Protein AF-A0A5M6ZIY3-F1 (afdb_monomer_lite)

Foldseek 3Di:
DDDDDDDDDDDPPDDDPVPQKAKDKDKWKKKAFDQDPQWWKFKDAPNHTPDIGNHRMDTDPDPDDHPRIWIWTWHWPDDPPDPPIDIDIDTTDIDMDMAIWMKMDGN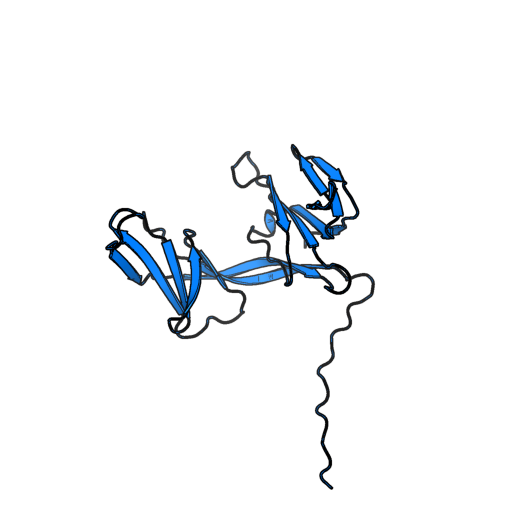CVAAQWKKKKWAFADPDPDPRGDIDMDTDGDDIDTDPDHLVRIQKMKMDHWDCPDVVDTDHQWDADPNDIHGNDDMDIHGRD

Secondary structure (DSSP, 8-state):
-----PPPPP------TT-SEEEEEEEEEEEE-PPPTT-EEEEEETTEEEEEESSSEEEE-SSSPPTTEEEEEEEEES-TT-TT-EEEEEEE--EEEEEEEEEEEE-TTT-SS-EEEEEE--SSS-TT-EEEEEE--SS-EEE-S-GGGEEEEEEE--EEEETTEEE-SEEEETTEEEESS--EEEPP-

Sequence (189 aa):
MALAIALPAAPAIAAQPEDDVSLTREAFLELSWDHTEGWRYEVSVDGLPVSRGTEPSYLHTSDTLPEGLVVEAVRFEGSISDPNRQEFREPVTFETGTTERLVIRWNPDVYERPYIGYRIAVEGQGPRSGWQTHLIQRRSFIIRADPDTVDRVLFGDAVLVSENRMGAPFDITMGRIERRGDYHELDVP

Structure (mmCIF, N/CA/C/O backbone):
data_AF-A0A5M6ZIY3-F1
#
_entry.id   AF-A0A5M6ZIY3-F1
#
loop_
_atom_site.group_PDB
_atom_site.id
_atom_site.type_symbol
_atom_site.label_atom_id
_atom_site.label_alt_id
_atom_site.label_comp_id
_atom_site.label_asym_id
_atom_site.label_entity_id
_atom_site.label_seq_id
_atom_site.pdbx_PDB_ins_code
_atom_site.Cartn_x
_atom_site.Cartn_y
_atom_site.Cartn_z
_atom_site.occupancy
_atom_site.B_iso_or_equiv
_atom_site.auth_seq_id
_atom_site.auth_comp_id
_atom_site.auth_asym_id
_atom_site.auth_atom_id
_atom_site.pdbx_PDB_model_num
ATOM 1 N N . MET A 1 1 ? 28.939 -42.611 15.555 1.00 42.44 1 MET A N 1
ATOM 2 C CA . MET A 1 1 ? 28.858 -41.920 14.250 1.00 42.44 1 MET A CA 1
ATOM 3 C C . MET A 1 1 ? 27.384 -41.681 13.972 1.00 42.44 1 MET A C 1
ATOM 5 O O . MET A 1 1 ? 26.682 -42.640 13.690 1.00 42.44 1 MET A O 1
ATOM 9 N N . ALA A 1 2 ? 26.889 -40.466 14.206 1.00 38.91 2 ALA A N 1
ATOM 10 C CA . ALA A 1 2 ? 25.479 -40.136 14.005 1.00 38.91 2 ALA A CA 1
ATOM 11 C C . ALA A 1 2 ? 25.266 -39.708 12.546 1.00 38.91 2 ALA A C 1
ATOM 13 O O . ALA A 1 2 ? 25.960 -38.819 12.058 1.00 38.91 2 ALA A O 1
ATOM 14 N N . LEU A 1 3 ? 24.351 -40.390 11.859 1.00 37.41 3 LEU A N 1
ATOM 15 C CA . LEU A 1 3 ? 23.936 -40.098 10.490 1.00 37.41 3 LEU A CA 1
ATOM 16 C C . LEU A 1 3 ? 22.985 -38.889 10.536 1.00 37.41 3 LEU A C 1
ATOM 18 O O . LEU A 1 3 ? 21.899 -38.989 11.105 1.00 37.41 3 LEU A O 1
ATOM 22 N N . ALA A 1 4 ? 23.394 -37.743 9.990 1.00 35.97 4 ALA A N 1
ATOM 23 C CA . ALA A 1 4 ? 22.514 -36.588 9.839 1.00 35.97 4 ALA A CA 1
ATOM 24 C C . ALA A 1 4 ? 21.574 -36.827 8.648 1.00 35.97 4 ALA A C 1
ATOM 26 O O . ALA A 1 4 ? 22.024 -36.970 7.513 1.00 35.97 4 ALA A O 1
ATOM 27 N N . ILE A 1 5 ? 20.271 -36.899 8.918 1.00 43.09 5 ILE A N 1
ATOM 28 C CA . ILE A 1 5 ? 19.225 -36.959 7.894 1.00 43.09 5 ILE A CA 1
ATOM 29 C C . ILE A 1 5 ? 18.965 -35.518 7.446 1.00 43.09 5 ILE A C 1
ATOM 31 O O . ILE A 1 5 ? 18.447 -34.712 8.216 1.00 43.09 5 ILE A O 1
ATOM 35 N N . ALA A 1 6 ? 19.360 -35.186 6.218 1.00 33.72 6 ALA A N 1
ATOM 36 C CA . ALA A 1 6 ? 18.999 -33.924 5.587 1.00 33.72 6 ALA A CA 1
ATOM 37 C C . ALA A 1 6 ? 17.512 -33.961 5.195 1.00 33.72 6 ALA A C 1
ATOM 39 O O . ALA A 1 6 ? 17.082 -34.850 4.460 1.00 33.72 6 ALA A O 1
ATOM 40 N N . LEU A 1 7 ? 16.730 -33.007 5.705 1.00 39.19 7 LEU A N 1
ATOM 41 C CA . LEU A 1 7 ? 15.375 -32.724 5.226 1.00 39.19 7 LEU A CA 1
ATOM 42 C C . LEU A 1 7 ? 15.435 -32.296 3.747 1.00 39.19 7 LEU A C 1
ATOM 44 O O . LEU A 1 7 ? 16.348 -31.547 3.386 1.00 39.19 7 LEU A O 1
ATOM 48 N N . PRO A 1 8 ? 14.491 -32.720 2.885 1.00 38.97 8 PRO A N 1
ATOM 49 C CA . PRO A 1 8 ? 14.424 -32.199 1.529 1.00 38.97 8 PRO A CA 1
ATOM 50 C C . PRO A 1 8 ? 14.037 -30.718 1.590 1.00 38.97 8 PRO A C 1
ATOM 52 O O . PRO A 1 8 ? 13.026 -30.352 2.191 1.00 38.97 8 PRO A O 1
ATOM 55 N N . ALA A 1 9 ? 14.864 -29.868 0.983 1.00 41.53 9 ALA A N 1
ATOM 56 C CA . ALA A 1 9 ? 14.512 -28.482 0.727 1.00 41.53 9 ALA A CA 1
ATOM 57 C C . ALA A 1 9 ? 13.202 -28.450 -0.076 1.00 41.53 9 ALA A C 1
ATOM 59 O O . ALA A 1 9 ? 13.066 -29.166 -1.071 1.00 41.53 9 ALA A O 1
ATOM 60 N N . ALA A 1 10 ? 12.238 -27.646 0.375 1.00 40.88 10 ALA A N 1
ATOM 61 C CA . ALA A 1 10 ? 11.054 -27.330 -0.414 1.00 40.88 10 ALA A CA 1
ATOM 62 C C . ALA A 1 10 ? 11.497 -26.830 -1.803 1.00 40.88 10 ALA A C 1
ATOM 64 O O . ALA A 1 10 ? 12.527 -26.151 -1.887 1.00 40.88 10 ALA A O 1
ATOM 65 N N . PRO A 1 11 ? 10.779 -27.162 -2.889 1.00 37.22 11 PRO A N 1
ATOM 66 C CA . PRO A 1 11 ? 11.158 -26.693 -4.210 1.00 37.22 11 PRO A CA 1
ATOM 67 C C . PRO A 1 11 ? 11.122 -25.165 -4.209 1.00 37.22 11 PRO A C 1
ATOM 69 O O . PRO A 1 11 ? 10.065 -24.554 -4.064 1.00 37.22 11 PRO A O 1
ATOM 72 N N . ALA A 1 12 ? 12.296 -24.553 -4.355 1.00 40.88 12 ALA A N 1
ATOM 73 C CA . ALA A 1 12 ? 12.385 -23.184 -4.818 1.00 40.88 12 ALA A CA 1
ATOM 74 C C . ALA A 1 12 ? 11.705 -23.164 -6.190 1.00 40.88 12 ALA A C 1
ATOM 76 O O . ALA A 1 12 ? 12.142 -23.857 -7.110 1.00 40.88 12 ALA A O 1
ATOM 77 N N . ILE A 1 13 ? 10.589 -22.446 -6.297 1.00 40.62 13 ILE A N 1
ATOM 78 C CA . ILE A 1 13 ? 9.950 -22.171 -7.580 1.00 40.62 13 ILE A CA 1
ATOM 79 C C . ILE A 1 13 ? 10.984 -21.376 -8.380 1.00 40.62 13 ILE A C 1
ATOM 81 O O . ILE A 1 13 ? 11.259 -20.219 -8.074 1.00 40.62 13 ILE A O 1
ATOM 85 N N . ALA A 1 14 ? 11.639 -22.043 -9.327 1.00 36.62 14 ALA A N 1
ATOM 86 C CA . ALA A 1 14 ? 12.588 -21.418 -10.230 1.00 36.62 14 ALA A CA 1
ATOM 87 C C . ALA A 1 14 ? 11.795 -20.534 -11.198 1.00 36.62 14 ALA A C 1
ATOM 89 O O . ALA A 1 14 ? 11.030 -21.049 -12.014 1.00 36.62 14 ALA A O 1
ATOM 90 N N . ALA A 1 15 ? 11.946 -19.217 -11.061 1.00 38.53 15 ALA A N 1
ATOM 91 C CA . ALA A 1 15 ? 11.432 -18.245 -12.015 1.00 38.53 15 ALA A CA 1
ATOM 92 C C . ALA A 1 15 ? 12.015 -18.534 -13.411 1.00 38.53 15 ALA A C 1
ATOM 94 O O . ALA A 1 15 ? 13.204 -18.837 -13.547 1.00 38.53 15 ALA A O 1
ATOM 95 N N . GLN A 1 16 ? 11.167 -18.494 -14.439 1.00 34.81 16 GLN A N 1
ATOM 96 C CA . GLN A 1 16 ? 11.602 -18.563 -15.832 1.00 34.81 16 GLN A CA 1
ATOM 97 C C . GLN A 1 16 ? 12.326 -17.258 -16.220 1.00 34.81 16 GLN A C 1
ATOM 99 O O . GLN A 1 16 ? 12.005 -16.206 -15.674 1.00 34.81 16 GLN A O 1
ATOM 104 N N . PRO A 1 17 ? 13.280 -17.296 -17.169 1.00 41.75 17 PRO A N 1
ATOM 105 C CA . PRO A 1 17 ? 14.166 -16.169 -17.507 1.00 41.75 17 PRO A CA 1
ATOM 106 C C . PRO A 1 17 ? 13.478 -14.950 -18.159 1.00 41.75 17 PRO A C 1
ATOM 108 O O . PRO A 1 17 ? 14.154 -13.990 -18.511 1.00 41.75 17 PRO A O 1
ATOM 111 N N . GLU A 1 18 ? 12.158 -14.986 -18.336 1.00 47.28 18 GLU A N 1
ATOM 112 C CA . GLU A 1 18 ? 11.320 -13.886 -18.830 1.00 47.28 18 GLU A CA 1
ATOM 113 C C . GLU A 1 18 ? 10.366 -13.308 -17.760 1.00 47.28 18 GLU A C 1
ATOM 115 O O . GLU A 1 18 ? 9.720 -12.296 -18.011 1.00 47.28 18 GLU A O 1
ATOM 120 N N . ASP A 1 19 ? 10.385 -13.851 -16.534 1.00 63.75 19 ASP A N 1
ATOM 121 C CA . ASP A 1 19 ? 9.567 -13.409 -15.392 1.00 63.75 19 ASP A CA 1
ATOM 122 C C . ASP A 1 19 ? 10.428 -12.835 -14.244 1.00 63.75 19 ASP A C 1
ATOM 124 O O . ASP A 1 19 ? 10.187 -13.098 -13.063 1.00 63.75 19 ASP A O 1
ATOM 128 N N . ASP A 1 20 ? 11.456 -12.034 -14.552 1.00 85.75 20 ASP A N 1
ATOM 129 C CA . ASP A 1 20 ? 12.213 -11.314 -13.509 1.00 85.75 20 ASP A CA 1
ATOM 130 C C . ASP A 1 20 ? 11.365 -10.234 -12.815 1.00 85.75 20 ASP A C 1
ATOM 132 O O . ASP A 1 20 ? 11.752 -9.718 -11.766 1.00 85.75 20 ASP A O 1
ATOM 136 N N . VAL A 1 21 ? 10.196 -9.904 -13.370 1.00 89.19 21 VAL A N 1
ATOM 137 C CA . VAL A 1 21 ? 9.156 -9.077 -12.760 1.00 89.19 21 VAL A CA 1
ATOM 138 C C . VAL A 1 21 ? 7.776 -9.633 -13.121 1.00 89.19 21 VAL A C 1
ATOM 140 O O . VAL A 1 21 ? 7.548 -10.066 -14.243 1.00 89.19 21 VAL A O 1
ATOM 143 N N . SER A 1 22 ? 6.842 -9.615 -12.173 1.00 91.12 22 SER A N 1
ATOM 144 C CA . SER A 1 22 ? 5.451 -10.034 -12.371 1.00 91.12 22 SER A CA 1
ATOM 145 C C . SER A 1 22 ? 4.485 -9.063 -11.699 1.00 91.12 22 SER A C 1
ATOM 147 O O . SER A 1 22 ? 4.804 -8.466 -10.667 1.00 91.12 22 SER A O 1
ATOM 149 N N . LEU A 1 23 ? 3.301 -8.922 -12.295 1.00 93.12 23 LEU A N 1
ATOM 150 C CA . LEU A 1 23 ? 2.173 -8.153 -11.780 1.00 93.12 23 LEU A CA 1
ATOM 151 C C . LEU A 1 23 ? 0.966 -9.082 -11.648 1.00 93.12 23 LEU A C 1
ATOM 153 O O . LEU A 1 23 ? 0.496 -9.633 -12.638 1.00 93.12 23 LEU A O 1
ATOM 157 N N . THR A 1 24 ? 0.472 -9.267 -10.428 1.00 94.38 24 THR A N 1
ATOM 158 C CA . THR A 1 24 ? -0.661 -10.155 -10.137 1.00 94.38 24 THR A CA 1
ATOM 159 C C . THR A 1 24 ? -1.759 -9.415 -9.390 1.00 94.38 24 THR A C 1
ATOM 161 O O . THR A 1 24 ? -1.494 -8.468 -8.649 1.00 94.38 24 THR A O 1
ATOM 164 N N . ARG A 1 25 ? -3.008 -9.852 -9.568 1.00 94.50 25 ARG A N 1
ATOM 165 C CA . ARG A 1 25 ? -4.144 -9.421 -8.748 1.00 94.50 25 ARG A CA 1
ATOM 166 C C . ARG A 1 25 ? -4.323 -10.412 -7.602 1.00 94.50 25 ARG A C 1
ATOM 168 O O . ARG A 1 25 ? -4.416 -11.615 -7.837 1.00 94.50 25 ARG A O 1
ATOM 175 N N . GLU A 1 26 ? -4.329 -9.915 -6.371 1.00 92.94 26 GLU A N 1
ATOM 176 C CA . GLU A 1 26 ? -4.416 -10.745 -5.167 1.00 92.94 26 GLU A CA 1
ATOM 177 C C . GLU A 1 26 ? -5.430 -10.200 -4.176 1.00 92.94 26 GLU A C 1
ATOM 179 O O . GLU A 1 26 ? -5.586 -8.988 -4.027 1.00 92.94 26 GLU A O 1
ATOM 184 N N . ALA A 1 27 ? -6.093 -11.121 -3.479 1.00 92.00 27 ALA A N 1
ATOM 185 C CA . ALA A 1 27 ? -7.027 -10.808 -2.415 1.00 92.00 27 ALA A CA 1
ATOM 186 C C . ALA A 1 27 ? -6.288 -10.555 -1.095 1.00 92.00 27 ALA A C 1
ATOM 188 O O . ALA A 1 27 ? -5.399 -11.306 -0.698 1.00 92.00 27 ALA A O 1
ATOM 189 N N . PHE A 1 28 ? -6.716 -9.515 -0.395 1.00 91.94 28 PHE A N 1
ATOM 190 C CA . PHE A 1 28 ? -6.225 -9.092 0.906 1.00 91.94 28 PHE A CA 1
ATOM 191 C C . PHE A 1 28 ? -7.392 -8.868 1.856 1.00 91.94 28 PHE A C 1
ATOM 193 O O . PHE A 1 28 ? -8.527 -8.634 1.431 1.00 91.94 28 PHE A O 1
ATOM 200 N N . LEU A 1 29 ? -7.096 -8.891 3.151 1.00 93.12 29 LEU A N 1
ATOM 201 C CA . LEU A 1 29 ? -8.037 -8.446 4.165 1.00 93.12 29 LEU A CA 1
ATOM 202 C C . LEU A 1 29 ? -7.883 -6.942 4.370 1.00 93.12 29 LEU A C 1
ATOM 204 O O . LEU A 1 29 ? -6.780 -6.435 4.568 1.00 93.12 29 LEU A O 1
ATOM 208 N N . GLU A 1 30 ? -8.996 -6.226 4.337 1.00 93.88 30 GLU A N 1
ATOM 209 C CA . GLU A 1 30 ? -9.047 -4.801 4.630 1.00 93.88 30 GLU A CA 1
ATOM 210 C C . GLU A 1 30 ? -9.928 -4.577 5.846 1.00 93.88 30 GLU A C 1
ATOM 212 O O . GLU A 1 30 ? -11.074 -5.023 5.903 1.00 93.88 30 GLU A O 1
ATOM 217 N N . LEU A 1 31 ? -9.354 -3.909 6.839 1.00 94.94 31 LEU A N 1
ATOM 218 C CA . LEU A 1 31 ? -10.077 -3.441 8.003 1.00 94.94 31 LEU A CA 1
ATOM 219 C C . LEU A 1 31 ? -10.519 -2.016 7.712 1.00 94.94 31 LEU A C 1
ATOM 221 O O . LEU A 1 31 ? -9.697 -1.206 7.282 1.00 94.94 31 LEU A O 1
ATOM 225 N N . SER A 1 32 ? -11.778 -1.705 7.980 1.00 95.19 32 SER A N 1
ATOM 226 C CA . SER A 1 32 ? -12.336 -0.362 7.819 1.00 95.19 32 SER A CA 1
ATOM 227 C C . SER A 1 32 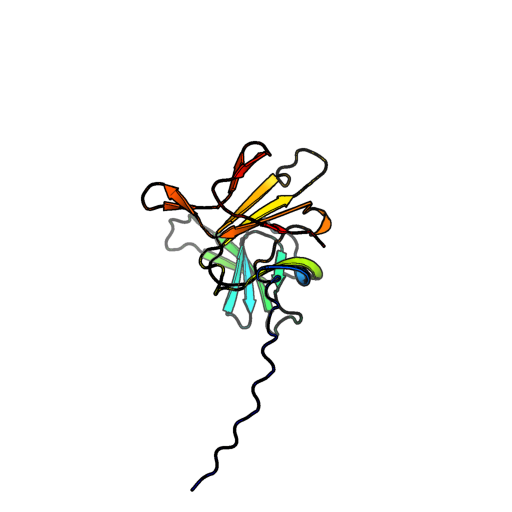? -13.144 0.031 9.041 1.00 95.19 32 SER A C 1
ATOM 229 O O . SER A 1 32 ? -13.771 -0.810 9.682 1.00 95.19 32 SER A O 1
ATOM 231 N N . TRP A 1 33 ? -13.132 1.313 9.369 1.00 95.56 33 TRP A N 1
ATOM 232 C CA . TRP A 1 33 ? -13.886 1.857 10.491 1.00 95.56 33 TRP A CA 1
ATOM 233 C C . TRP A 1 33 ? -14.366 3.270 10.178 1.00 95.56 33 TRP A C 1
ATOM 235 O O . TRP A 1 33 ? -13.936 3.891 9.205 1.00 95.56 33 TRP A O 1
ATOM 245 N N . ASP A 1 34 ? -15.270 3.785 11.003 1.00 94.19 34 ASP A N 1
ATOM 246 C CA . ASP A 1 34 ? -15.782 5.137 10.827 1.00 94.19 34 ASP A CA 1
ATOM 247 C C . ASP A 1 34 ? -14.721 6.187 11.159 1.00 94.19 34 ASP A C 1
ATOM 249 O O . ASP A 1 34 ? -13.922 6.049 12.089 1.00 94.19 34 ASP A O 1
ATOM 253 N N . HIS A 1 35 ? -14.722 7.274 10.389 1.00 89.56 35 HIS A N 1
ATOM 254 C CA . HIS A 1 35 ? -13.800 8.373 10.621 1.00 89.56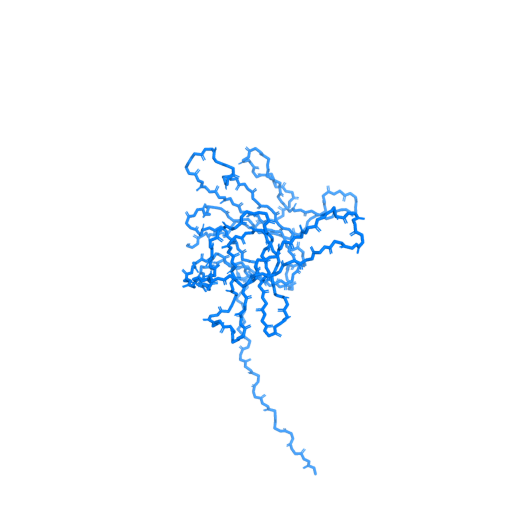 35 HIS A CA 1
ATOM 255 C C . HIS A 1 35 ? -14.223 9.198 11.845 1.00 89.56 35 HIS A C 1
ATOM 257 O O . HIS A 1 35 ? -15.249 9.877 11.831 1.00 89.56 35 HIS A O 1
ATOM 263 N N . THR A 1 36 ? -13.363 9.249 12.855 1.00 84.94 36 THR A N 1
ATOM 264 C CA . THR A 1 36 ? -13.481 10.122 14.024 1.00 84.94 36 THR A CA 1
ATOM 265 C C . THR A 1 36 ? -12.588 11.359 13.853 1.00 84.94 36 THR A C 1
ATOM 267 O O . THR A 1 36 ? -11.388 11.257 13.591 1.00 84.94 36 THR A O 1
ATOM 270 N N . GLU A 1 37 ? -13.149 12.564 13.985 1.00 77.00 37 GLU A N 1
ATOM 271 C CA . GLU A 1 37 ? -12.416 13.822 13.762 1.00 77.00 37 GLU A CA 1
ATOM 272 C C . GLU A 1 37 ? -11.285 14.070 14.770 1.00 77.00 37 GLU A C 1
ATOM 274 O O . GLU A 1 37 ? -11.500 14.062 15.980 1.00 77.00 37 GLU A O 1
ATOM 279 N N . GLY A 1 38 ? -10.086 14.380 14.268 1.00 68.00 38 GLY A N 1
ATOM 280 C CA . GLY A 1 38 ? -8.948 14.788 15.102 1.00 68.00 38 GLY A CA 1
ATOM 281 C C . GLY A 1 38 ? -8.122 13.638 15.686 1.00 68.00 38 GLY A C 1
ATOM 282 O O . GLY A 1 38 ? -7.266 13.887 16.538 1.00 68.00 38 GLY A O 1
ATOM 283 N N . TRP A 1 39 ? -8.343 12.406 15.217 1.00 82.50 39 TRP A N 1
ATOM 284 C CA . TRP A 1 39 ? -7.649 11.208 15.686 1.00 82.50 39 TRP A CA 1
ATOM 285 C C . TRP A 1 39 ? -6.674 10.675 14.630 1.00 82.50 39 TRP A C 1
ATOM 287 O O . TRP A 1 39 ? -6.921 10.735 13.425 1.00 82.50 39 TRP A O 1
ATOM 297 N N . ARG A 1 40 ? -5.546 10.135 15.094 1.00 92.38 40 ARG A N 1
ATOM 298 C CA . ARG A 1 40 ? -4.733 9.173 14.340 1.00 92.38 40 ARG A CA 1
ATOM 299 C C . ARG A 1 40 ? -5.197 7.784 14.748 1.00 92.38 40 ARG A C 1
ATOM 301 O O . ARG A 1 40 ? -5.440 7.569 15.922 1.00 92.38 40 ARG A O 1
ATOM 308 N N . TYR A 1 41 ? -5.222 6.824 13.846 1.00 95.06 41 TYR A N 1
ATOM 309 C CA . TYR A 1 41 ? -5.472 5.430 14.180 1.00 95.06 41 TYR A CA 1
ATOM 310 C C . TYR A 1 41 ? -4.170 4.666 14.398 1.00 95.06 41 TYR A C 1
ATOM 312 O O . TYR A 1 41 ? -3.154 4.910 13.734 1.00 95.06 41 TYR A O 1
ATOM 320 N N . GLU A 1 42 ? -4.205 3.736 15.339 1.00 95.62 42 GLU A N 1
ATOM 321 C CA . GLU A 1 42 ? -3.146 2.777 15.607 1.00 95.62 42 GLU A CA 1
ATOM 322 C C . GLU A 1 42 ? -3.736 1.371 15.539 1.00 95.62 42 GLU A C 1
ATOM 324 O O . GLU A 1 42 ? -4.690 1.058 16.245 1.00 95.62 42 GLU A O 1
ATOM 329 N N . VAL A 1 43 ? -3.181 0.537 14.660 1.00 95.50 43 VAL A N 1
ATOM 330 C CA . VAL A 1 43 ? -3.512 -0.889 14.608 1.00 95.50 43 VAL A CA 1
ATOM 331 C C . VAL A 1 43 ? -2.403 -1.630 15.328 1.00 95.50 43 VAL A C 1
ATOM 333 O O . VAL A 1 43 ? -1.228 -1.447 14.992 1.00 95.50 43 VAL A O 1
ATOM 336 N N . SER A 1 44 ? -2.777 -2.465 16.289 1.00 95.56 44 SER A N 1
ATOM 337 C CA . SER A 1 44 ? -1.855 -3.230 17.122 1.00 95.56 44 SER A CA 1
ATOM 338 C C . SER A 1 44 ? -2.246 -4.700 17.159 1.00 95.56 44 SER A C 1
ATOM 340 O O . SER A 1 44 ? -3.424 -5.034 17.085 1.00 95.56 44 SER A O 1
ATOM 342 N N . VAL A 1 45 ? -1.251 -5.571 17.298 1.00 94.75 45 VAL A N 1
ATOM 343 C CA . VAL A 1 45 ? -1.416 -7.015 17.498 1.00 94.75 45 VAL A CA 1
ATOM 344 C C . VAL A 1 45 ? -0.682 -7.373 18.778 1.00 94.75 45 VAL A C 1
ATOM 346 O O . VAL A 1 45 ? 0.498 -7.049 18.907 1.00 94.75 45 VAL A O 1
ATOM 349 N N . ASP A 1 46 ? -1.382 -7.958 19.749 1.00 92.75 46 ASP A N 1
ATOM 350 C CA . ASP A 1 46 ? -0.824 -8.290 21.070 1.00 92.75 46 ASP A CA 1
ATOM 351 C C . ASP A 1 46 ? -0.141 -7.090 21.761 1.00 92.75 46 ASP A C 1
ATOM 353 O O . ASP A 1 46 ? 0.906 -7.201 22.401 1.00 92.75 46 ASP A O 1
ATOM 357 N N . GLY A 1 47 ? -0.722 -5.898 21.588 1.00 89.81 47 GLY A N 1
ATOM 358 C CA . GLY A 1 47 ? -0.188 -4.638 22.116 1.00 89.81 47 GLY A CA 1
ATOM 359 C C . GLY A 1 47 ? 1.011 -4.068 21.347 1.00 89.81 47 GLY A C 1
ATOM 360 O O . GLY A 1 47 ? 1.519 -3.008 21.716 1.00 89.81 47 GLY A O 1
ATOM 361 N N . LEU A 1 48 ? 1.463 -4.723 20.272 1.00 93.44 48 LEU A N 1
ATOM 362 C CA . LEU A 1 48 ? 2.530 -4.227 19.408 1.00 93.44 48 LEU A CA 1
ATOM 363 C C . LEU A 1 48 ? 1.952 -3.490 18.189 1.00 93.44 48 LEU A C 1
ATOM 365 O O . LEU A 1 48 ? 1.199 -4.081 17.415 1.00 93.44 48 LEU A O 1
ATOM 369 N N . PRO A 1 49 ? 2.327 -2.222 17.964 1.00 92.94 49 PRO A N 1
ATOM 370 C CA . PRO A 1 49 ? 1.807 -1.414 16.866 1.00 92.94 49 PRO A CA 1
ATOM 371 C C . PRO A 1 49 ? 2.333 -1.902 15.511 1.00 92.94 49 PRO A C 1
ATOM 373 O O . PRO A 1 49 ? 3.543 -1.912 15.271 1.00 92.94 49 PRO A O 1
ATOM 376 N N . VAL A 1 50 ? 1.424 -2.231 14.594 1.00 93.19 50 VAL A N 1
ATOM 377 C CA . VAL A 1 50 ? 1.731 -2.655 13.215 1.00 93.19 50 VAL A CA 1
ATOM 378 C C . VAL A 1 50 ? 1.404 -1.582 12.174 1.00 93.19 50 VAL A C 1
ATOM 380 O O . VAL A 1 50 ? 1.956 -1.605 11.075 1.00 93.19 50 VAL A O 1
ATOM 383 N N . SER A 1 51 ? 0.545 -0.615 12.511 1.00 93.38 51 SER A N 1
ATOM 384 C CA . SER A 1 51 ? 0.220 0.525 11.649 1.00 93.38 51 SER A CA 1
ATOM 385 C C . SER A 1 51 ? -0.113 1.773 12.458 1.00 93.38 51 SER A C 1
ATOM 387 O O . SER A 1 51 ? -0.704 1.687 13.531 1.00 93.38 51 SER A O 1
ATOM 389 N N . ARG A 1 52 ? 0.251 2.942 11.922 1.00 94.25 52 ARG A N 1
ATOM 390 C CA . ARG A 1 52 ? -0.102 4.264 12.453 1.00 94.25 52 ARG A CA 1
ATOM 391 C C . ARG A 1 52 ? -0.414 5.198 11.297 1.00 94.25 52 ARG A C 1
ATOM 393 O O . ARG A 1 52 ? 0.458 5.437 10.465 1.00 94.25 52 ARG A O 1
ATOM 400 N N . GLY A 1 53 ? -1.615 5.755 11.261 1.00 91.50 53 GLY A N 1
ATOM 401 C CA . GLY A 1 53 ? -2.034 6.603 10.147 1.00 91.50 53 GLY A CA 1
ATOM 402 C C . GLY A 1 53 ? -3.319 7.357 10.432 1.00 91.50 53 GLY A C 1
ATOM 403 O O . GLY A 1 53 ? -3.936 7.178 11.471 1.00 91.50 53 GLY A O 1
ATOM 404 N N . THR A 1 54 ? -3.709 8.237 9.523 1.00 91.81 54 THR A N 1
ATOM 405 C CA . THR A 1 54 ? -4.981 8.975 9.602 1.00 91.81 54 THR A CA 1
ATOM 406 C C . THR A 1 54 ? -6.057 8.368 8.707 1.00 91.81 54 THR A C 1
ATOM 408 O O . THR A 1 54 ? -7.197 8.815 8.730 1.00 91.81 54 THR A O 1
ATOM 411 N N . GLU A 1 55 ? -5.701 7.372 7.896 1.00 91.19 55 GLU A N 1
ATOM 412 C CA . GLU A 1 55 ? -6.652 6.655 7.053 1.00 91.19 55 GLU A CA 1
ATOM 413 C C . GLU A 1 55 ? -7.555 5.776 7.930 1.00 91.19 55 GLU A C 1
ATOM 415 O O . GLU A 1 55 ? -7.033 5.053 8.785 1.00 91.19 55 GLU A O 1
ATOM 420 N N . PRO A 1 56 ? -8.884 5.802 7.726 1.00 93.50 56 PRO A N 1
ATOM 421 C CA . PRO A 1 56 ? -9.832 4.981 8.475 1.00 93.50 56 PRO A CA 1
ATOM 422 C C . PRO A 1 56 ? -9.890 3.532 7.947 1.00 93.50 56 PRO A C 1
ATOM 424 O O . PRO A 1 56 ? -10.944 2.901 7.886 1.00 93.50 56 PRO A O 1
ATOM 427 N N . SER A 1 57 ? -8.746 3.029 7.488 1.00 93.06 57 SER A N 1
ATOM 428 C CA . SER A 1 57 ? -8.608 1.711 6.889 1.00 93.06 57 SER A CA 1
ATOM 429 C C . SER A 1 57 ? -7.194 1.171 7.059 1.00 93.06 57 SER A C 1
ATOM 431 O O . SER A 1 57 ? -6.212 1.920 7.037 1.00 93.06 57 SER A O 1
ATOM 433 N N . TYR A 1 58 ? -7.070 -0.147 7.152 1.00 93.31 58 TYR A N 1
ATOM 434 C CA . TYR A 1 58 ? -5.793 -0.843 7.196 1.00 93.31 58 TYR A CA 1
ATOM 435 C C . TYR A 1 58 ? -5.829 -2.100 6.329 1.00 93.31 58 TYR A C 1
ATOM 437 O O . TYR A 1 58 ? -6.616 -3.013 6.563 1.00 93.31 58 TYR A O 1
ATOM 445 N N . LEU A 1 59 ? -4.926 -2.149 5.349 1.00 92.06 59 LEU A N 1
ATOM 446 C CA . LEU A 1 59 ? -4.706 -3.328 4.523 1.00 92.06 59 LEU A CA 1
ATOM 447 C C . LEU A 1 59 ? -3.816 -4.324 5.273 1.00 92.06 59 LEU A C 1
ATOM 449 O O . LEU A 1 59 ? -2.631 -4.056 5.503 1.00 92.06 59 LEU A O 1
ATOM 453 N N . HIS A 1 60 ? -4.381 -5.473 5.622 1.00 91.00 60 HIS A N 1
ATOM 454 C CA . HIS A 1 60 ? -3.662 -6.585 6.216 1.00 91.00 60 HIS A CA 1
ATOM 455 C C . HIS A 1 60 ? -3.138 -7.525 5.123 1.00 91.00 60 HIS A C 1
ATOM 457 O O . HIS A 1 60 ? -3.871 -7.957 4.236 1.00 91.00 60 HIS A O 1
ATOM 463 N N . THR A 1 61 ? -1.841 -7.832 5.174 1.00 85.00 61 THR A N 1
ATOM 464 C CA . THR A 1 61 ? -1.147 -8.572 4.107 1.00 85.00 61 THR A CA 1
ATOM 465 C C . THR A 1 61 ? -1.195 -10.094 4.262 1.00 85.00 61 THR A C 1
ATOM 467 O O . THR A 1 61 ? -0.576 -10.784 3.459 1.00 85.00 61 THR A O 1
ATOM 470 N N . SER A 1 62 ? -1.868 -10.614 5.294 1.00 82.25 62 SER A N 1
ATOM 471 C CA . SER A 1 62 ? -2.146 -12.047 5.454 1.00 82.25 62 SER A CA 1
ATOM 472 C C . SER A 1 62 ? -3.603 -12.351 5.114 1.00 82.25 62 SER A C 1
ATOM 474 O O . SER A 1 62 ? -4.476 -11.489 5.203 1.00 82.25 62 SER A O 1
ATOM 476 N N . ASP A 1 63 ? -3.855 -13.607 4.776 1.00 77.50 63 ASP A N 1
ATOM 477 C CA . ASP A 1 63 ? -5.169 -14.214 4.548 1.00 77.50 63 ASP A CA 1
ATOM 478 C C . ASP A 1 63 ? -5.973 -14.473 5.836 1.00 77.50 63 ASP A C 1
ATOM 480 O O . ASP A 1 63 ? -7.175 -14.730 5.776 1.00 77.50 63 ASP A O 1
ATOM 484 N N . THR A 1 64 ? -5.338 -14.375 7.004 1.00 86.12 64 THR A N 1
ATOM 485 C CA . THR A 1 64 ? -5.975 -14.544 8.315 1.00 86.12 64 THR A CA 1
ATOM 486 C C . THR A 1 64 ? -5.698 -13.351 9.214 1.00 86.12 64 THR A C 1
ATOM 488 O O . THR A 1 64 ? -4.544 -12.949 9.358 1.00 86.12 64 THR A O 1
ATOM 491 N N . LEU A 1 65 ? -6.730 -12.830 9.881 1.00 87.94 65 LEU A N 1
ATOM 492 C CA . LEU A 1 65 ? -6.527 -11.833 10.930 1.00 87.94 65 LEU A CA 1
ATOM 493 C C . LEU A 1 65 ? -5.808 -12.462 12.130 1.00 87.94 65 LEU A C 1
ATOM 495 O O . LEU A 1 65 ? -6.192 -13.554 12.557 1.00 87.94 65 LEU A O 1
ATOM 499 N N . PRO A 1 66 ? -4.806 -11.782 12.704 1.00 89.44 66 PRO A N 1
ATOM 500 C CA . PRO A 1 66 ? -4.186 -12.246 13.929 1.00 89.44 66 PRO A CA 1
ATOM 501 C C . PRO A 1 66 ? -5.159 -12.113 15.106 1.00 89.44 66 PRO A C 1
ATOM 503 O O . PRO A 1 66 ? -5.951 -11.168 15.183 1.00 89.44 66 PRO A O 1
ATOM 506 N N . GLU A 1 67 ? -5.074 -13.052 16.048 1.00 90.44 67 GLU A N 1
ATOM 507 C CA . GLU A 1 67 ? -5.717 -12.894 17.352 1.00 90.44 67 GLU A CA 1
ATOM 508 C C . GLU A 1 67 ? -5.149 -11.658 18.070 1.00 90.44 67 GLU A C 1
ATOM 510 O O . GLU A 1 67 ? -4.032 -11.218 17.798 1.00 90.44 67 GLU A O 1
ATOM 515 N N . GLY A 1 68 ? -5.939 -11.046 18.955 1.00 90.31 68 GLY A N 1
ATOM 516 C CA . GLY A 1 68 ? -5.488 -9.867 19.703 1.00 90.31 68 GLY A CA 1
ATOM 517 C C . GLY A 1 68 ? -5.300 -8.601 18.856 1.00 90.31 68 GLY A C 1
ATOM 518 O O . GLY A 1 68 ? -4.690 -7.644 19.337 1.00 90.31 68 GLY A O 1
ATOM 519 N N . LEU A 1 69 ? -5.810 -8.571 17.616 1.00 94.56 69 LEU A N 1
ATOM 520 C CA . LEU A 1 69 ? -5.836 -7.356 16.807 1.00 94.56 69 LEU A CA 1
ATOM 521 C C . LEU A 1 69 ? -6.781 -6.320 17.423 1.00 94.56 69 LEU A C 1
ATOM 523 O O . LEU A 1 69 ? -7.952 -6.597 17.684 1.00 94.56 69 LEU A O 1
ATOM 527 N N . VAL A 1 70 ? -6.272 -5.104 17.603 1.00 95.25 70 VAL A N 1
ATOM 528 C CA . VAL A 1 70 ? -7.024 -3.956 18.113 1.00 95.25 70 VAL A CA 1
ATOM 529 C C . VAL A 1 70 ? -6.768 -2.750 17.219 1.00 95.25 70 VAL A C 1
ATOM 531 O O . VAL A 1 70 ? -5.633 -2.497 16.810 1.00 95.25 70 VAL A O 1
ATOM 534 N N . VAL A 1 71 ? -7.828 -1.994 16.941 1.00 95.56 71 VAL A N 1
ATOM 535 C CA . VAL A 1 71 ? -7.744 -0.663 16.339 1.00 95.56 71 VAL A CA 1
ATOM 536 C C . VAL A 1 71 ? -8.068 0.356 17.421 1.00 95.56 71 VAL A C 1
ATOM 538 O O . VAL A 1 71 ? -9.105 0.263 18.074 1.00 95.56 71 VAL A O 1
ATOM 541 N N . GLU A 1 72 ? -7.181 1.323 17.621 1.00 95.00 72 GLU A N 1
ATOM 542 C CA . GLU A 1 72 ? -7.376 2.420 18.563 1.00 95.00 72 GLU A CA 1
ATOM 543 C C . GLU A 1 72 ? -7.378 3.752 17.818 1.00 95.00 72 GLU A C 1
ATOM 545 O O . GLU A 1 72 ? -6.502 4.024 16.993 1.00 95.00 72 GLU A O 1
ATOM 550 N N . ALA A 1 73 ? -8.331 4.616 18.145 1.00 94.56 73 ALA A N 1
ATOM 551 C CA . ALA A 1 73 ? -8.238 6.029 17.846 1.00 94.56 73 ALA A CA 1
ATOM 552 C C . ALA A 1 73 ? -7.342 6.671 18.911 1.00 94.56 73 ALA A C 1
ATOM 554 O O . ALA A 1 73 ? -7.588 6.565 20.110 1.00 94.56 73 ALA A O 1
ATOM 555 N N . VAL A 1 74 ? -6.302 7.364 18.462 1.00 92.81 74 VAL A N 1
ATOM 556 C CA . VAL A 1 74 ? -5.332 8.094 19.277 1.00 92.81 74 VAL A CA 1
ATOM 557 C C . VAL A 1 74 ? -5.503 9.593 19.057 1.00 92.81 74 VAL A C 1
ATOM 559 O O . VAL A 1 74 ? -5.268 10.111 17.960 1.00 92.81 74 VAL A O 1
ATOM 562 N N . ARG A 1 75 ? -5.873 10.309 20.115 1.00 90.50 75 ARG A N 1
ATOM 563 C CA . ARG A 1 75 ? -5.933 11.772 20.145 1.00 90.50 75 ARG A CA 1
ATOM 564 C C . ARG A 1 75 ? -4.917 12.288 21.129 1.00 90.50 75 ARG A C 1
ATOM 566 O O . ARG A 1 75 ? -4.624 11.678 22.150 1.00 90.50 75 ARG A O 1
ATOM 573 N N . PHE A 1 76 ? -4.418 13.470 20.826 1.00 88.56 76 PHE A N 1
ATOM 574 C CA . PHE A 1 76 ? -3.550 14.183 21.730 1.00 88.56 76 PHE A CA 1
ATOM 575 C C . PHE A 1 76 ? -4.183 15.512 22.115 1.00 88.56 76 PHE A C 1
ATOM 577 O O . PHE A 1 76 ? -4.636 16.258 21.244 1.00 88.56 76 PHE A O 1
ATOM 584 N N . GLU A 1 77 ? -4.153 15.837 23.400 1.00 87.06 77 GLU A N 1
ATOM 585 C CA . GLU A 1 77 ? -4.538 17.153 23.897 1.00 87.06 77 GLU A CA 1
ATOM 586 C C . GLU A 1 77 ? -3.307 17.949 24.318 1.00 87.06 77 GLU A C 1
ATOM 588 O O . GLU A 1 77 ? -2.391 17.430 24.956 1.00 87.06 77 GLU A O 1
ATOM 593 N N . GLY A 1 78 ? -3.294 19.227 23.938 1.00 82.12 78 GLY A N 1
ATOM 594 C CA . GLY A 1 78 ? -2.148 20.115 24.108 1.00 82.12 78 GLY A CA 1
ATOM 595 C C . GLY A 1 78 ? -1.308 20.269 22.838 1.00 82.12 78 GLY A C 1
ATOM 596 O O . GLY A 1 78 ? -1.478 19.561 21.837 1.00 82.12 78 GLY A O 1
ATOM 597 N N . SER A 1 79 ? -0.401 21.245 22.879 1.00 82.44 79 SER A N 1
ATOM 598 C CA . SER A 1 79 ? 0.525 21.529 21.779 1.00 82.44 79 SER A CA 1
ATOM 599 C C . SER A 1 79 ? 1.482 20.357 21.557 1.00 82.44 79 SER A C 1
ATOM 601 O O . SER A 1 79 ? 1.888 19.692 22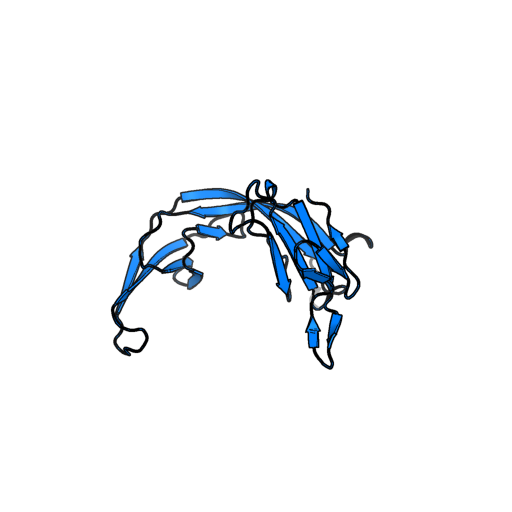.505 1.00 82.44 79 SER A O 1
ATOM 603 N N . ILE A 1 80 ? 1.928 20.148 20.316 1.00 81.12 80 ILE A N 1
ATOM 604 C CA . ILE A 1 80 ? 3.009 19.193 20.017 1.00 81.12 80 ILE A CA 1
ATOM 605 C C . ILE A 1 80 ? 4.324 19.550 20.735 1.00 81.12 80 ILE A C 1
ATOM 607 O O . ILE A 1 80 ? 5.168 18.686 20.940 1.00 81.12 80 ILE A O 1
ATOM 611 N N . SER A 1 81 ? 4.490 20.817 21.124 1.00 87.06 81 SER A N 1
ATOM 612 C CA . SER A 1 81 ? 5.640 21.310 21.884 1.00 87.06 81 SER A CA 1
ATOM 613 C C . SER A 1 81 ? 5.491 21.159 23.402 1.00 87.06 81 SER A C 1
ATOM 615 O O . SER A 1 81 ? 6.412 21.531 24.125 1.00 87.06 81 SER A O 1
ATOM 617 N N . ASP A 1 82 ? 4.334 20.708 23.894 1.00 89.50 82 ASP A N 1
ATOM 618 C CA . ASP A 1 82 ? 4.094 20.522 25.323 1.00 89.50 82 ASP A CA 1
ATOM 619 C C . ASP A 1 82 ? 4.681 19.174 25.780 1.00 89.50 82 ASP A C 1
ATOM 621 O O . ASP A 1 82 ? 4.229 18.126 25.312 1.00 89.50 82 ASP A O 1
ATOM 625 N N . PRO A 1 83 ? 5.672 19.154 26.689 1.00 83.56 83 PRO A N 1
ATOM 626 C CA . PRO A 1 83 ? 6.217 17.903 27.212 1.00 83.56 83 PRO A CA 1
ATOM 627 C C . PRO A 1 83 ? 5.208 17.105 28.055 1.00 83.56 83 PRO A C 1
ATOM 629 O O . PRO A 1 83 ? 5.415 15.913 28.256 1.00 83.56 83 PRO A O 1
ATOM 632 N N . ASN A 1 84 ? 4.125 17.733 28.527 1.00 88.44 84 ASN A N 1
ATOM 633 C CA . ASN A 1 84 ? 3.052 17.097 29.297 1.00 88.44 84 ASN A CA 1
ATOM 634 C C . ASN A 1 84 ? 1.799 16.822 28.450 1.00 88.44 84 ASN A C 1
ATOM 636 O O . ASN A 1 84 ? 0.702 16.671 28.995 1.00 88.44 84 ASN A O 1
ATOM 640 N N . ARG A 1 85 ? 1.944 16.781 27.119 1.00 88.38 85 ARG A N 1
ATOM 641 C CA . ARG A 1 85 ? 0.851 16.472 26.194 1.00 88.38 85 ARG A CA 1
ATOM 642 C C . ARG A 1 85 ? 0.198 15.145 26.575 1.00 88.38 85 ARG A C 1
ATOM 644 O O . ARG A 1 85 ? 0.878 14.127 26.691 1.00 88.38 85 ARG A O 1
ATOM 651 N N . GLN A 1 86 ? -1.118 15.163 26.749 1.00 89.31 86 GLN A N 1
ATOM 652 C CA . GLN A 1 86 ? -1.867 13.965 27.115 1.00 89.31 86 GLN A CA 1
ATOM 653 C C . GLN A 1 86 ? -2.262 13.200 25.858 1.00 89.31 86 GLN A C 1
ATOM 655 O O . GLN A 1 86 ? -2.707 13.793 24.874 1.00 89.31 86 GLN A O 1
ATOM 660 N N . GLU A 1 87 ? -2.086 11.885 25.902 1.00 90.19 87 GLU A N 1
ATOM 661 C CA . GLU A 1 87 ? -2.506 10.962 24.856 1.00 90.19 87 GLU A CA 1
ATOM 662 C C . GLU A 1 87 ? -3.727 10.184 25.343 1.00 90.19 87 GLU A C 1
ATOM 664 O O . GLU A 1 87 ? -3.705 9.574 26.412 1.00 90.19 87 GLU A O 1
ATOM 669 N N . PHE A 1 88 ? -4.786 10.214 24.545 1.00 90.69 88 PHE A N 1
ATOM 670 C CA . PHE A 1 88 ? -6.028 9.498 24.779 1.00 90.69 88 PHE A CA 1
ATOM 671 C C . PHE A 1 88 ? -6.179 8.424 23.714 1.00 90.69 88 PHE A C 1
ATOM 673 O O . PHE A 1 88 ? -5.985 8.692 22.525 1.00 90.69 88 PHE A O 1
ATOM 680 N N . ARG A 1 89 ? -6.519 7.215 24.158 1.00 92.50 89 ARG A N 1
ATOM 681 C CA . ARG A 1 89 ? -6.722 6.047 23.306 1.00 92.50 89 ARG A CA 1
ATOM 682 C C . ARG A 1 89 ? -8.120 5.510 23.521 1.00 92.50 89 ARG A C 1
ATOM 684 O O . ARG A 1 89 ? -8.518 5.269 24.659 1.00 92.50 89 ARG A O 1
ATOM 691 N N . GLU A 1 90 ? -8.841 5.326 22.429 1.00 92.69 90 GLU A N 1
ATOM 692 C CA . GLU A 1 90 ? -10.195 4.791 22.438 1.00 92.69 90 GLU A CA 1
ATOM 693 C C . GLU A 1 90 ? -10.272 3.592 21.489 1.00 92.69 90 GLU A C 1
ATOM 695 O O . GLU A 1 90 ? -9.840 3.709 20.339 1.00 92.69 90 GLU A O 1
ATOM 700 N N . PRO A 1 91 ? -10.801 2.436 21.932 1.00 93.62 91 PRO A N 1
ATOM 701 C CA . PRO A 1 91 ? -11.008 1.299 21.047 1.00 93.62 91 PRO A CA 1
ATOM 702 C C . PRO A 1 91 ? -11.993 1.659 19.937 1.00 93.62 91 PRO A C 1
ATOM 704 O O . PRO A 1 91 ? -13.055 2.226 20.194 1.00 93.62 91 PRO A O 1
ATOM 707 N N . VAL A 1 92 ? -11.662 1.274 18.711 1.00 94.06 92 VAL A N 1
ATOM 708 C CA . VAL A 1 92 ? -12.497 1.478 17.531 1.00 94.06 92 VAL A CA 1
ATOM 709 C C . VAL A 1 92 ? -13.057 0.137 17.083 1.00 94.06 92 VAL A C 1
ATOM 711 O O . VAL A 1 92 ? -12.330 -0.846 16.941 1.00 94.06 92 VAL A O 1
ATOM 714 N N . THR A 1 93 ? -14.369 0.102 16.853 1.00 94.69 93 THR A N 1
ATOM 715 C CA . THR A 1 93 ? -14.997 -1.042 16.186 1.00 94.69 93 THR A CA 1
ATOM 716 C C . THR A 1 93 ? -14.680 -0.963 14.701 1.00 94.69 93 THR A C 1
ATOM 718 O O . THR A 1 93 ? -14.817 0.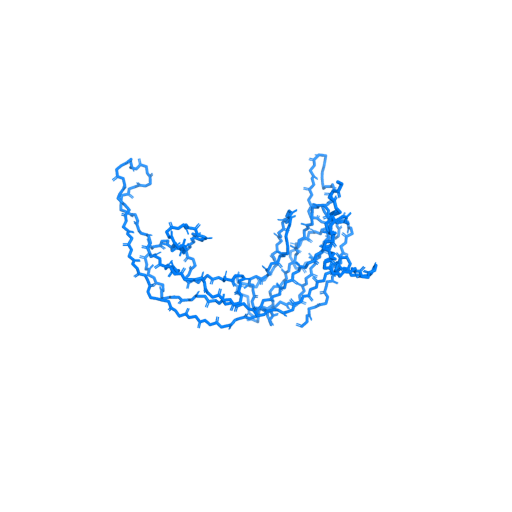099 14.098 1.00 94.69 93 THR A O 1
ATOM 721 N N . PHE A 1 94 ? -14.255 -2.078 14.122 1.00 94.75 94 PHE A N 1
ATOM 722 C CA . PHE A 1 94 ? -13.913 -2.174 12.711 1.00 94.75 94 PHE A CA 1
ATOM 723 C C . PHE A 1 94 ? -14.679 -3.319 12.054 1.00 94.75 94 PHE A C 1
ATOM 725 O O . PHE A 1 94 ? -15.041 -4.309 12.693 1.00 94.75 94 PHE A O 1
ATOM 732 N N . GLU A 1 95 ? -14.884 -3.180 10.756 1.00 95.44 95 GLU A N 1
ATOM 733 C CA . GLU A 1 95 ? -15.383 -4.224 9.877 1.00 95.44 95 GLU A CA 1
ATOM 734 C C . GLU A 1 95 ? -14.211 -4.841 9.117 1.00 95.44 95 GLU A C 1
ATOM 736 O O . GLU A 1 95 ? -13.176 -4.203 8.916 1.00 95.44 95 GLU A O 1
ATOM 741 N N . THR A 1 96 ? -14.356 -6.102 8.717 1.00 94.19 96 THR A N 1
ATOM 742 C CA . THR A 1 96 ? -13.368 -6.792 7.880 1.00 94.19 96 THR A CA 1
ATOM 743 C C . THR A 1 96 ? -14.007 -7.144 6.552 1.00 94.19 96 THR A C 1
ATOM 745 O O . THR A 1 96 ? -15.035 -7.820 6.515 1.00 94.19 96 THR A O 1
ATOM 748 N N . GLY A 1 97 ? -13.374 -6.709 5.470 1.00 91.88 97 GLY A N 1
ATOM 749 C CA . GLY A 1 97 ? -13.727 -7.072 4.108 1.00 91.88 97 GLY A CA 1
ATOM 750 C C . GLY A 1 97 ? -12.574 -7.767 3.395 1.00 91.88 97 GLY A C 1
ATOM 751 O O . GLY A 1 97 ? -11.422 -7.732 3.832 1.00 91.88 97 GLY A O 1
ATOM 752 N N . THR A 1 98 ? -12.894 -8.388 2.265 1.00 91.75 98 THR A N 1
ATOM 753 C CA . THR A 1 98 ? -11.893 -8.818 1.288 1.00 91.75 98 THR A CA 1
ATOM 754 C C . THR A 1 98 ? -11.803 -7.768 0.195 1.00 91.75 98 THR A C 1
ATOM 756 O O . THR A 1 98 ? -12.820 -7.242 -0.252 1.00 91.75 98 THR A O 1
ATOM 759 N N . THR A 1 99 ? -10.587 -7.465 -0.236 1.00 91.56 99 THR A N 1
ATOM 760 C CA . THR A 1 99 ? -10.323 -6.481 -1.280 1.00 91.56 99 THR A CA 1
ATOM 761 C C . THR A 1 99 ? -9.219 -6.987 -2.197 1.00 91.56 99 THR A C 1
ATOM 763 O O . THR A 1 99 ? -8.340 -7.718 -1.748 1.00 91.56 99 THR A O 1
ATOM 766 N N . GLU A 1 100 ? -9.238 -6.614 -3.472 1.00 92.81 100 GLU A N 1
ATOM 767 C CA . GLU A 1 100 ? -8.177 -6.991 -4.408 1.00 92.81 100 GLU A CA 1
ATOM 768 C C . GLU A 1 100 ? -7.153 -5.867 -4.550 1.00 92.81 100 GLU A C 1
ATOM 770 O O . GLU A 1 100 ? -7.500 -4.684 -4.565 1.00 92.81 100 GLU A O 1
ATOM 775 N N . ARG A 1 101 ? -5.870 -6.215 -4.650 1.00 93.38 101 ARG A N 1
ATOM 776 C CA . ARG A 1 101 ? -4.789 -5.266 -4.935 1.00 93.38 101 ARG A CA 1
ATOM 777 C C . ARG A 1 101 ? -3.848 -5.843 -5.979 1.00 93.38 101 ARG A C 1
ATOM 779 O O . ARG A 1 101 ? -3.698 -7.058 -6.103 1.00 93.38 101 ARG A O 1
ATOM 786 N N . LEU A 1 102 ? -3.191 -4.947 -6.706 1.00 93.75 102 LEU A N 1
ATOM 787 C CA . LEU A 1 102 ? -2.115 -5.313 -7.612 1.00 93.75 102 LEU A CA 1
ATOM 788 C C . LEU A 1 102 ? -0.815 -5.492 -6.825 1.00 93.75 102 LEU A C 1
ATOM 790 O O . LEU A 1 102 ? -0.419 -4.613 -6.050 1.00 93.75 102 LEU A O 1
ATOM 794 N N . VAL A 1 103 ? -0.144 -6.618 -7.043 1.00 93.25 103 VAL A N 1
ATOM 795 C CA . VAL A 1 103 ? 1.107 -6.987 -6.386 1.00 93.25 103 VAL A CA 1
ATOM 796 C C . VAL A 1 103 ? 2.197 -7.125 -7.430 1.00 93.25 103 VAL A C 1
ATOM 798 O O . VAL A 1 103 ? 2.106 -7.938 -8.345 1.00 93.25 103 VAL A O 1
ATOM 801 N N . ILE A 1 104 ? 3.251 -6.334 -7.262 1.00 92.38 104 ILE A N 1
ATOM 802 C CA . ILE A 1 104 ? 4.440 -6.393 -8.103 1.00 92.38 104 ILE A CA 1
ATOM 803 C C . ILE A 1 104 ? 5.509 -7.184 -7.364 1.00 92.38 104 ILE A C 1
ATOM 805 O O . ILE A 1 104 ? 5.894 -6.823 -6.246 1.00 92.38 104 ILE A O 1
ATOM 809 N N . ARG A 1 105 ? 6.004 -8.251 -7.987 1.00 91.06 105 ARG A N 1
ATOM 810 C CA . ARG A 1 105 ? 7.147 -9.043 -7.512 1.00 91.06 105 ARG A CA 1
ATOM 811 C C . ARG A 1 105 ? 8.257 -8.994 -8.538 1.00 91.06 105 ARG A C 1
ATOM 813 O O . ARG A 1 105 ? 7.985 -8.870 -9.722 1.00 91.06 105 ARG A O 1
ATOM 820 N N . TRP A 1 106 ? 9.494 -9.104 -8.079 1.00 90.25 106 TRP A N 1
ATOM 821 C CA . TRP A 1 106 ? 10.653 -9.119 -8.959 1.00 90.25 106 TRP A CA 1
ATOM 822 C C . TRP A 1 106 ? 11.794 -9.936 -8.368 1.00 90.25 106 TRP A C 1
ATOM 824 O O . TRP A 1 106 ? 11.817 -10.225 -7.167 1.00 90.25 106 TRP A O 1
ATOM 834 N N . ASN A 1 107 ? 12.750 -10.261 -9.229 1.00 88.00 107 ASN A N 1
ATOM 835 C CA . ASN A 1 107 ? 14.000 -10.903 -8.891 1.00 88.00 107 ASN A CA 1
ATOM 836 C C . ASN A 1 107 ? 14.991 -9.865 -8.319 1.00 88.00 107 ASN A C 1
ATOM 838 O O . ASN A 1 107 ? 15.454 -8.987 -9.055 1.00 88.00 107 ASN A O 1
ATOM 842 N N . PRO A 1 108 ? 15.326 -9.920 -7.016 1.00 85.81 108 PRO A N 1
ATOM 843 C CA . PRO A 1 108 ? 16.231 -8.953 -6.398 1.00 85.81 108 PRO A CA 1
ATOM 844 C C . PRO A 1 108 ? 17.685 -9.100 -6.867 1.00 85.81 108 PRO A C 1
ATOM 846 O O . PRO A 1 108 ? 18.471 -8.183 -6.648 1.00 85.81 108 PRO A O 1
ATOM 849 N N . ASP A 1 109 ? 18.040 -10.216 -7.511 1.00 85.56 109 ASP A N 1
ATOM 850 C CA . ASP A 1 109 ? 19.364 -10.405 -8.112 1.00 85.56 109 ASP A CA 1
ATOM 851 C C . ASP A 1 109 ? 19.500 -9.651 -9.448 1.00 85.56 109 ASP A C 1
ATOM 853 O O . ASP A 1 109 ? 20.614 -9.423 -9.919 1.00 85.56 109 ASP A O 1
ATOM 857 N N . VAL A 1 110 ? 18.371 -9.251 -10.048 1.00 85.19 110 VAL A N 1
ATOM 858 C CA . VAL A 1 110 ? 18.308 -8.483 -11.303 1.00 85.19 110 VAL A CA 1
ATOM 859 C C . VAL A 1 110 ? 18.047 -7.003 -11.040 1.00 85.19 110 VAL A C 1
ATOM 861 O O . VAL A 1 110 ? 18.652 -6.156 -11.693 1.00 85.19 110 VAL A O 1
ATOM 864 N N . TYR A 1 111 ? 17.185 -6.682 -10.071 1.00 85.38 111 TYR A N 1
ATOM 865 C CA . TYR A 1 111 ? 16.816 -5.304 -9.740 1.00 85.38 111 TYR A CA 1
ATOM 866 C C . TYR A 1 111 ? 17.230 -4.946 -8.312 1.00 85.38 111 TYR A C 1
ATOM 868 O O . TYR A 1 111 ? 16.590 -5.359 -7.338 1.00 85.38 111 TYR A O 1
ATOM 876 N N . GLU A 1 112 ? 18.271 -4.124 -8.182 1.00 81.81 112 GLU A N 1
ATOM 877 C CA . GLU A 1 112 ? 18.840 -3.767 -6.878 1.00 81.81 112 GLU A CA 1
ATOM 878 C C . GLU A 1 112 ? 18.058 -2.627 -6.203 1.00 81.81 112 GLU A C 1
ATOM 880 O O . GLU A 1 112 ? 17.905 -2.593 -4.976 1.00 81.81 112 GLU A O 1
ATOM 885 N N . ARG A 1 113 ? 17.568 -1.658 -6.990 1.00 87.19 113 ARG A N 1
ATOM 886 C CA . ARG A 1 113 ? 16.910 -0.436 -6.498 1.00 87.19 113 ARG A CA 1
ATOM 887 C C . ARG A 1 113 ? 15.714 -0.043 -7.377 1.00 87.19 113 ARG A C 1
ATOM 889 O O . ARG A 1 113 ? 15.682 1.073 -7.905 1.00 87.19 113 ARG A O 1
ATOM 896 N N . PRO A 1 114 ? 14.707 -0.918 -7.510 1.00 90.00 114 PRO A N 1
ATOM 897 C CA . PRO A 1 114 ? 13.618 -0.701 -8.443 1.00 90.00 114 PRO A CA 1
ATOM 898 C C . PRO A 1 114 ? 12.755 0.512 -8.093 1.00 90.00 114 PRO A C 1
ATOM 900 O O . PRO A 1 114 ? 12.499 0.844 -6.930 1.00 90.00 114 PRO A O 1
ATOM 903 N N . TYR A 1 115 ? 12.252 1.135 -9.149 1.00 92.31 115 TYR A N 1
ATOM 904 C CA . TYR A 1 115 ? 11.221 2.154 -9.129 1.00 92.31 115 TYR A CA 1
ATOM 905 C C . TYR A 1 115 ? 9.945 1.620 -9.763 1.00 92.31 115 TYR A C 1
ATOM 907 O O . TYR A 1 115 ? 9.982 0.953 -10.797 1.00 92.31 115 TYR A O 1
ATOM 915 N N . ILE A 1 116 ? 8.813 1.985 -9.164 1.00 90.31 116 ILE A N 1
ATOM 916 C CA . ILE A 1 116 ? 7.480 1.683 -9.684 1.00 90.31 116 ILE A CA 1
ATOM 917 C C . ILE A 1 116 ? 6.744 2.982 -9.945 1.00 90.31 116 ILE A C 1
ATOM 919 O O . ILE A 1 116 ? 6.665 3.836 -9.063 1.00 90.31 116 ILE A O 1
ATOM 923 N N . GLY A 1 117 ? 6.210 3.115 -11.153 1.00 89.69 117 GLY A N 1
ATOM 924 C CA . GLY A 1 117 ? 5.281 4.161 -11.548 1.00 89.69 117 GLY A CA 1
ATOM 925 C C . GLY A 1 117 ? 3.926 3.536 -11.841 1.00 89.69 117 GLY A C 1
ATOM 926 O O . GLY A 1 117 ? 3.877 2.542 -12.548 1.00 89.69 117 GLY A O 1
ATOM 927 N N . TYR A 1 118 ? 2.819 4.076 -11.349 1.00 89.06 118 TYR A N 1
ATOM 928 C CA . TYR A 1 118 ? 1.493 3.618 -11.782 1.00 89.06 118 TYR A CA 1
ATOM 929 C C . TYR A 1 118 ? 0.536 4.786 -11.954 1.00 89.06 118 TYR A C 1
ATOM 931 O O . TYR A 1 118 ? 0.689 5.827 -11.307 1.00 89.06 118 TYR A O 1
ATOM 939 N N . ARG A 1 119 ? -0.434 4.623 -12.853 1.00 88.62 119 ARG A N 1
ATOM 940 C CA . ARG A 1 119 ? -1.448 5.636 -13.139 1.00 88.62 119 ARG A CA 1
ATOM 941 C C . ARG A 1 119 ? -2.817 5.159 -12.701 1.00 88.62 119 ARG A C 1
ATOM 943 O O . ARG A 1 119 ? -3.252 4.085 -13.099 1.00 88.62 119 ARG A O 1
ATOM 950 N N . ILE A 1 120 ? -3.503 6.016 -11.955 1.00 85.62 120 ILE A N 1
ATOM 951 C CA . ILE A 1 120 ? -4.917 5.852 -11.629 1.00 85.62 120 ILE A CA 1
ATOM 952 C C . ILE A 1 120 ? -5.731 6.646 -12.658 1.00 85.62 120 ILE A C 1
ATOM 954 O O . ILE A 1 120 ? -5.634 7.879 -12.727 1.00 85.62 120 ILE A O 1
ATOM 958 N N . ALA A 1 121 ? -6.513 5.942 -13.470 1.00 79.25 121 ALA A N 1
ATOM 959 C CA . ALA A 1 121 ? -7.495 6.496 -14.384 1.00 79.25 121 ALA A CA 1
ATOM 960 C C . ALA A 1 121 ? -8.844 6.608 -13.672 1.00 79.25 121 ALA A C 1
ATOM 962 O O . ALA A 1 121 ? -9.573 5.637 -13.508 1.00 79.25 121 ALA A O 1
ATOM 963 N N . VAL A 1 122 ? -9.178 7.820 -13.239 1.00 68.19 122 VAL A N 1
ATOM 964 C CA . VAL A 1 122 ? -10.520 8.148 -12.751 1.00 68.19 122 VAL A CA 1
ATOM 965 C C . VAL A 1 122 ? -11.177 9.035 -13.803 1.00 68.19 122 VAL A C 1
ATOM 967 O O . VAL A 1 122 ? -10.564 10.009 -14.247 1.00 68.19 122 VAL A O 1
ATOM 970 N N . GLU A 1 123 ? -12.404 8.710 -14.222 1.00 57.25 123 GLU A N 1
ATOM 971 C CA . GLU A 1 123 ? -13.199 9.629 -15.039 1.00 57.25 123 GLU A CA 1
ATOM 972 C C . GLU A 1 123 ? -13.496 10.900 -14.227 1.00 57.25 123 GLU A C 1
ATOM 974 O O . GLU A 1 123 ? -14.139 10.866 -13.180 1.00 57.25 123 GLU A O 1
ATOM 979 N N . GLY A 1 124 ? -12.994 12.036 -14.716 1.00 52.78 124 GLY A N 1
ATOM 980 C CA . GLY A 1 124 ? -13.069 13.330 -14.039 1.00 52.78 124 GLY A CA 1
ATOM 981 C C . GLY A 1 124 ? -11.743 13.733 -13.392 1.00 52.78 124 GLY A C 1
ATOM 982 O O . GLY A 1 124 ? -11.040 12.924 -12.793 1.00 52.78 124 GLY A O 1
ATOM 983 N N . GLN A 1 125 ? -11.386 15.015 -13.521 1.00 44.00 125 GLN A N 1
ATOM 984 C CA . GLN A 1 125 ? -10.198 15.619 -12.904 1.00 44.00 125 GLN A CA 1
ATOM 985 C C . GLN A 1 125 ? -10.348 15.673 -11.372 1.00 44.00 125 GLN A C 1
ATOM 987 O O . GLN A 1 125 ? -10.601 16.724 -10.790 1.00 44.00 125 GLN A O 1
ATOM 992 N N . GLY A 1 126 ? -10.250 14.525 -10.710 1.00 46.62 126 GLY A N 1
ATOM 993 C CA . GLY A 1 126 ? -10.210 14.414 -9.257 1.00 46.62 126 GLY A CA 1
ATOM 994 C C . GLY A 1 126 ? -8.769 14.349 -8.736 1.00 46.62 126 GLY A C 1
ATOM 995 O O . GLY A 1 126 ? -7.874 13.911 -9.463 1.00 46.62 126 GLY A O 1
ATOM 996 N N . PRO A 1 127 ? -8.528 14.692 -7.456 1.00 48.38 127 PRO A N 1
ATOM 997 C CA . PRO A 1 127 ? -7.200 14.655 -6.826 1.00 48.38 127 PRO A CA 1
ATOM 998 C C . PRO A 1 127 ? -6.580 13.247 -6.738 1.00 48.38 127 PRO A C 1
ATOM 1000 O O . PRO A 1 127 ? -5.407 13.119 -6.405 1.00 48.3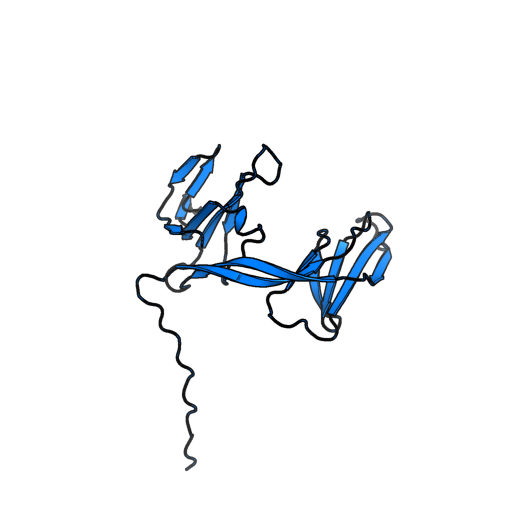8 127 PRO A O 1
ATOM 1003 N N . ARG A 1 128 ? -7.360 12.192 -7.024 1.00 52.22 128 ARG A N 1
ATOM 1004 C CA . ARG A 1 128 ? -6.898 10.795 -7.092 1.00 52.22 128 ARG A CA 1
ATOM 1005 C C . ARG A 1 128 ? -6.496 10.344 -8.499 1.00 52.22 128 ARG A C 1
ATOM 1007 O O . ARG A 1 128 ? -5.909 9.279 -8.627 1.00 52.22 128 ARG A O 1
ATOM 1014 N N . SER A 1 129 ? -6.796 11.128 -9.537 1.00 56.78 129 SER A N 1
ATOM 1015 C CA . SER A 1 129 ? -6.313 10.848 -10.891 1.00 56.78 129 SER A CA 1
ATOM 1016 C C . SER A 1 129 ? -4.858 11.292 -11.013 1.00 56.78 129 SER A C 1
ATOM 1018 O O . SER A 1 129 ? -4.504 12.397 -10.596 1.00 56.78 129 SER A O 1
ATOM 1020 N N . GLY A 1 130 ? -4.002 10.440 -11.570 1.00 75.62 130 GLY A N 1
ATOM 1021 C CA . GLY A 1 130 ? -2.613 10.811 -11.814 1.00 75.62 130 GLY A CA 1
ATOM 1022 C C . GLY A 1 130 ? -1.613 9.693 -11.595 1.00 75.62 130 GLY A C 1
ATOM 1023 O O . GLY A 1 130 ? -1.958 8.548 -11.308 1.00 75.62 130 GLY A O 1
ATOM 1024 N N . TRP A 1 131 ? -0.354 10.062 -11.787 1.00 81.00 131 TRP A N 1
ATOM 1025 C CA . TRP A 1 131 ? 0.783 9.172 -11.657 1.00 81.00 131 TRP A CA 1
ATOM 1026 C C . TRP A 1 131 ? 1.353 9.199 -10.243 1.00 81.00 131 TRP A C 1
ATOM 1028 O O . TRP A 1 131 ? 1.487 10.263 -9.640 1.00 81.00 131 TRP A O 1
ATOM 1038 N N . GLN A 1 132 ? 1.721 8.024 -9.752 1.00 82.69 132 GLN A N 1
ATOM 1039 C CA . GLN A 1 132 ? 2.408 7.815 -8.483 1.00 82.69 132 GLN A CA 1
ATOM 1040 C C . GLN A 1 132 ? 3.735 7.114 -8.763 1.00 82.69 132 GLN A C 1
ATOM 1042 O O . GLN A 1 132 ? 3.750 6.147 -9.522 1.00 82.69 132 GLN A O 1
ATOM 1047 N N . THR A 1 133 ? 4.828 7.578 -8.148 1.00 82.88 133 THR A N 1
ATOM 1048 C CA . THR A 1 133 ? 6.167 6.987 -8.316 1.00 82.88 133 THR A CA 1
ATOM 1049 C C . THR A 1 133 ? 6.786 6.664 -6.963 1.00 82.88 133 THR A C 1
ATOM 1051 O O . THR A 1 133 ? 6.881 7.531 -6.095 1.00 82.88 133 THR A O 1
ATOM 1054 N N . HIS A 1 134 ? 7.265 5.433 -6.797 1.00 84.44 134 HIS A N 1
ATOM 1055 C CA . HIS A 1 134 ? 7.860 4.938 -5.557 1.00 84.44 134 HIS A CA 1
ATOM 1056 C C . HIS A 1 134 ? 9.240 4.322 -5.814 1.00 84.44 134 HIS A C 1
ATOM 1058 O O . HIS A 1 134 ? 9.388 3.497 -6.711 1.00 84.44 134 HIS A O 1
ATOM 1064 N N . LEU A 1 135 ? 10.240 4.693 -5.002 1.00 83.94 135 LEU A N 1
ATOM 1065 C CA . LEU A 1 135 ? 11.483 3.924 -4.851 1.00 83.94 135 LEU A CA 1
ATOM 1066 C C . LEU A 1 135 ? 11.221 2.777 -3.879 1.00 83.94 135 LEU A C 1
ATOM 1068 O O . LEU A 1 135 ? 10.708 3.017 -2.783 1.00 83.94 135 LEU A O 1
ATOM 1072 N N . ILE A 1 136 ? 11.620 1.560 -4.235 1.00 81.50 136 ILE A N 1
ATOM 1073 C CA . ILE A 1 136 ? 11.379 0.384 -3.405 1.00 81.50 136 ILE A CA 1
ATOM 1074 C C . ILE A 1 136 ? 12.684 -0.353 -3.179 1.00 81.50 136 ILE A C 1
ATOM 1076 O O . ILE A 1 136 ? 13.565 -0.368 -4.030 1.00 81.50 136 ILE A O 1
ATOM 1080 N N . GLN A 1 137 ? 12.835 -0.907 -1.977 1.00 64.94 137 GLN A N 1
ATOM 1081 C CA . GLN A 1 137 ? 14.130 -1.418 -1.559 1.00 64.94 137 GLN A CA 1
ATOM 1082 C C . GLN A 1 137 ? 14.210 -2.942 -1.504 1.00 64.94 137 GLN A C 1
ATOM 1084 O O . GLN A 1 137 ? 15.259 -3.433 -1.892 1.00 64.94 137 GLN A O 1
ATOM 1089 N N . ARG A 1 138 ? 13.212 -3.714 -1.015 1.00 60.59 138 ARG A N 1
ATOM 1090 C CA . ARG A 1 138 ? 13.464 -5.155 -0.717 1.00 60.59 138 ARG A CA 1
ATOM 1091 C C . ARG A 1 138 ? 12.288 -6.147 -0.735 1.00 60.59 138 ARG A C 1
ATOM 1093 O O . ARG A 1 138 ? 12.479 -7.278 -0.298 1.00 60.59 138 ARG A O 1
ATOM 1100 N N . ARG A 1 139 ? 11.067 -5.774 -1.124 1.00 74.56 139 ARG A N 1
ATOM 1101 C CA . ARG A 1 139 ? 9.894 -6.671 -1.024 1.00 74.56 139 ARG A CA 1
ATOM 1102 C C . ARG A 1 139 ? 8.880 -6.360 -2.099 1.00 74.56 139 ARG A C 1
ATOM 1104 O O . ARG A 1 139 ? 8.828 -5.214 -2.523 1.00 74.56 139 ARG A O 1
ATOM 1111 N N . SER A 1 140 ? 8.033 -7.338 -2.411 1.00 85.31 140 SER A N 1
ATOM 1112 C CA . SER A 1 140 ? 6.834 -7.144 -3.224 1.00 85.31 140 SER A CA 1
ATOM 1113 C C . SER A 1 140 ? 6.138 -5.824 -2.900 1.00 85.31 140 SER A C 1
ATOM 1115 O O . SER A 1 140 ? 5.952 -5.481 -1.726 1.00 85.31 140 SER A O 1
ATOM 1117 N N . PHE A 1 141 ? 5.748 -5.094 -3.933 1.00 90.31 141 PHE A N 1
ATOM 1118 C CA . PHE A 1 141 ? 5.065 -3.823 -3.781 1.00 90.31 141 PHE A CA 1
ATOM 1119 C C . PHE A 1 141 ? 3.578 -4.002 -4.035 1.00 90.31 141 PHE A C 1
ATOM 1121 O O . PHE A 1 141 ? 3.188 -4.548 -5.061 1.00 90.31 141 PHE A O 1
ATOM 1128 N N . ILE A 1 142 ? 2.760 -3.529 -3.100 1.00 91.38 142 ILE A N 1
ATOM 1129 C CA . ILE A 1 142 ? 1.305 -3.573 -3.215 1.00 91.38 142 ILE A CA 1
ATOM 1130 C C . ILE A 1 142 ? 0.836 -2.181 -3.626 1.00 91.38 142 ILE A C 1
ATOM 1132 O O . ILE A 1 142 ? 0.993 -1.220 -2.865 1.00 91.38 142 ILE A O 1
ATOM 1136 N N . ILE A 1 143 ? 0.250 -2.069 -4.815 1.00 91.06 143 ILE A N 1
ATOM 1137 C CA . ILE A 1 143 ? -0.442 -0.849 -5.225 1.00 91.06 143 ILE A CA 1
ATOM 1138 C C . ILE A 1 143 ? -1.745 -0.785 -4.430 1.00 91.06 143 ILE A C 1
ATOM 1140 O O . ILE A 1 143 ? -2.595 -1.660 -4.550 1.00 91.06 143 ILE A O 1
ATOM 1144 N N . ARG A 1 144 ? -1.890 0.251 -3.597 1.00 88.31 144 ARG A N 1
ATOM 1145 C CA . ARG A 1 144 ? -3.065 0.433 -2.725 1.00 88.31 144 ARG A CA 1
ATOM 1146 C C . ARG A 1 144 ? -4.313 0.929 -3.452 1.00 88.31 144 ARG A C 1
ATOM 1148 O O . ARG A 1 144 ? -5.390 0.877 -2.869 1.00 88.31 144 ARG A O 1
ATOM 1155 N N . ALA A 1 145 ? -4.160 1.445 -4.669 1.00 87.94 145 ALA A N 1
ATOM 1156 C CA . ALA A 1 145 ? -5.291 1.828 -5.498 1.00 87.94 145 ALA A CA 1
ATOM 1157 C C . ALA A 1 145 ? -6.125 0.597 -5.874 1.00 87.94 145 ALA A C 1
ATOM 1159 O O . ALA A 1 145 ? -5.605 -0.519 -5.936 1.00 87.94 145 ALA A O 1
ATOM 1160 N N . ASP A 1 146 ? -7.407 0.831 -6.135 1.00 89.44 146 ASP A N 1
ATOM 1161 C CA . ASP A 1 146 ? -8.296 -0.177 -6.699 1.00 89.44 146 ASP A CA 1
ATOM 1162 C C . ASP A 1 146 ? -7.717 -0.663 -8.046 1.00 89.44 146 ASP A C 1
ATOM 1164 O O . ASP A 1 146 ? -7.474 0.187 -8.916 1.00 89.44 146 ASP A O 1
ATOM 1168 N N . PRO A 1 147 ? -7.467 -1.977 -8.227 1.00 92.31 147 PRO A N 1
ATOM 1169 C CA . PRO A 1 147 ? -6.945 -2.540 -9.469 1.00 92.31 147 PRO A CA 1
ATOM 1170 C C . PRO A 1 147 ? -7.694 -2.082 -10.721 1.00 92.31 147 PRO A C 1
ATOM 1172 O O . PRO A 1 147 ? -7.052 -1.804 -11.728 1.00 92.31 147 PRO A O 1
ATOM 1175 N N . ASP A 1 148 ? -9.017 -1.918 -10.646 1.00 91.12 148 ASP A N 1
ATOM 1176 C CA . ASP A 1 148 ? -9.846 -1.550 -11.801 1.00 91.12 148 ASP A CA 1
ATOM 1177 C C . ASP A 1 148 ? -9.664 -0.080 -12.215 1.00 91.12 148 ASP A C 1
ATOM 1179 O O . ASP A 1 148 ? -10.060 0.335 -13.304 1.00 91.12 148 ASP A O 1
ATOM 1183 N N . THR A 1 149 ? -9.038 0.724 -11.352 1.00 90.19 149 THR A N 1
ATOM 1184 C CA . THR A 1 149 ? -8.688 2.120 -11.638 1.00 90.19 149 THR A CA 1
ATOM 1185 C C . THR A 1 149 ? -7.256 2.280 -12.135 1.00 90.19 149 THR A C 1
ATOM 1187 O O . THR A 1 149 ? -6.887 3.368 -12.575 1.00 90.19 149 THR A O 1
ATOM 1190 N N . VAL A 1 150 ? -6.426 1.237 -12.059 1.00 91.19 150 VAL A N 1
ATOM 1191 C CA . VAL A 1 150 ? -5.034 1.285 -12.508 1.00 91.19 150 VAL A CA 1
ATOM 1192 C C . VAL A 1 150 ? -4.971 0.830 -13.953 1.00 91.19 150 VAL A C 1
ATOM 1194 O O . VAL A 1 150 ? -5.269 -0.314 -14.259 1.00 91.19 150 VAL A O 1
ATOM 1197 N N . ASP A 1 151 ? -4.550 1.713 -14.853 1.00 90.38 151 ASP A N 1
ATOM 1198 C CA . ASP A 1 151 ? -4.528 1.391 -16.284 1.00 90.38 151 ASP A CA 1
ATOM 1199 C C . ASP A 1 151 ? -3.118 1.309 -16.880 1.00 90.38 151 ASP A C 1
ATOM 1201 O O . ASP A 1 151 ? -2.964 0.897 -18.027 1.00 90.38 151 ASP A O 1
ATOM 1205 N N . ARG A 1 152 ? -2.091 1.709 -16.119 1.00 91.19 152 ARG A N 1
ATOM 1206 C CA . ARG A 1 152 ? -0.679 1.589 -16.499 1.00 91.19 152 ARG A CA 1
ATOM 1207 C C . ARG A 1 152 ? 0.215 1.394 -15.289 1.00 91.19 152 ARG A C 1
ATOM 1209 O O . ARG A 1 152 ? 0.071 2.104 -14.289 1.00 91.19 152 ARG A O 1
ATOM 1216 N N . VAL A 1 153 ? 1.193 0.503 -15.433 1.00 92.31 153 VAL A N 1
ATOM 1217 C CA . VAL A 1 153 ? 2.239 0.224 -14.445 1.00 92.31 153 VAL A CA 1
ATOM 1218 C C . VAL A 1 153 ? 3.595 0.184 -15.148 1.00 92.31 153 VAL A C 1
ATOM 1220 O O . VAL A 1 153 ? 3.775 -0.515 -16.137 1.00 92.31 153 VAL A O 1
ATOM 1223 N N . LEU A 1 154 ? 4.554 0.943 -14.629 1.00 92.69 154 LEU A N 1
ATOM 1224 C CA . LEU A 1 154 ? 5.938 1.029 -15.076 1.00 92.69 154 LEU A CA 1
ATOM 1225 C C . LEU A 1 154 ? 6.852 0.474 -13.987 1.00 92.69 154 LEU A C 1
ATOM 1227 O O . LEU A 1 154 ? 6.692 0.811 -12.811 1.00 92.69 154 LEU A O 1
ATOM 1231 N N . PHE A 1 155 ? 7.843 -0.314 -14.381 1.00 92.31 155 PHE A N 1
ATOM 1232 C CA . PHE A 1 155 ? 8.827 -0.905 -13.483 1.00 92.31 155 PHE A CA 1
ATOM 1233 C C . PHE A 1 155 ? 10.223 -0.812 -14.093 1.00 92.31 155 PHE A C 1
ATOM 1235 O O . PHE A 1 155 ? 10.413 -1.132 -15.262 1.00 92.31 155 PHE A O 1
ATOM 1242 N N . GLY A 1 156 ? 11.225 -0.403 -13.324 1.00 90.62 156 GLY A N 1
ATOM 1243 C CA . GLY A 1 156 ? 12.610 -0.446 -13.793 1.00 90.62 156 GLY A CA 1
ATOM 1244 C C . GLY A 1 156 ? 13.607 -0.135 -12.690 1.00 90.62 156 GLY A C 1
ATOM 1245 O O . GLY A 1 156 ? 13.229 0.399 -11.647 1.00 90.62 156 GLY A O 1
ATOM 1246 N N . ASP A 1 157 ? 14.877 -0.464 -12.913 1.00 90.62 157 ASP A N 1
ATOM 1247 C CA . ASP A 1 157 ? 15.918 -0.211 -11.918 1.00 90.62 157 ASP A CA 1
ATOM 1248 C C . ASP A 1 157 ? 16.308 1.270 -11.849 1.00 90.62 157 ASP A C 1
ATOM 1250 O O . ASP A 1 157 ? 16.087 2.053 -12.777 1.00 90.62 157 ASP A O 1
ATOM 1254 N N . ALA A 1 158 ? 16.902 1.668 -10.729 1.00 90.88 158 ALA A N 1
ATOM 1255 C CA . ALA A 1 158 ? 17.426 3.011 -10.571 1.00 90.88 158 ALA A CA 1
ATOM 1256 C C . ALA A 1 158 ? 18.500 3.320 -11.625 1.00 90.88 158 ALA A C 1
ATOM 1258 O O . ALA A 1 158 ? 19.398 2.522 -11.884 1.00 90.88 158 ALA A O 1
ATOM 1259 N N . VAL A 1 159 ? 18.488 4.547 -12.144 1.00 91.94 159 VAL A N 1
ATOM 1260 C CA . VAL A 1 159 ? 19.498 5.046 -13.089 1.00 91.94 159 VAL A CA 1
ATOM 1261 C C . VAL A 1 159 ? 20.195 6.278 -12.541 1.00 91.94 159 VAL A C 1
ATOM 1263 O O . VAL A 1 159 ? 19.653 6.995 -11.697 1.00 91.94 159 VAL A O 1
ATOM 1266 N N . LEU A 1 160 ? 21.404 6.554 -13.024 1.00 90.88 160 LEU A N 1
ATOM 1267 C CA . LEU A 1 160 ? 22.130 7.764 -12.656 1.00 90.88 160 LEU A CA 1
ATOM 1268 C C . LEU A 1 160 ? 21.467 8.983 -13.320 1.00 90.88 160 LEU A C 1
ATOM 1270 O O . LEU A 1 160 ? 21.566 9.168 -14.529 1.00 90.88 160 LEU A O 1
ATOM 1274 N N . VAL A 1 161 ? 20.785 9.817 -12.532 1.00 88.31 161 VAL A N 1
ATOM 1275 C CA . VAL A 1 161 ? 20.057 11.004 -13.028 1.00 88.31 161 VAL A CA 1
ATOM 1276 C C . VAL A 1 161 ? 20.849 12.305 -12.884 1.00 88.31 161 VAL A C 1
ATOM 1278 O O . VAL A 1 161 ? 20.497 13.320 -13.479 1.00 88.31 161 VAL A O 1
ATOM 1281 N N . SER A 1 162 ? 21.900 12.310 -12.067 1.00 87.19 162 SER A N 1
ATOM 1282 C CA . SER A 1 162 ? 22.906 13.376 -11.996 1.00 87.19 162 SER A CA 1
ATOM 1283 C C . SER A 1 162 ? 24.179 12.831 -11.354 1.00 87.19 162 SER A C 1
ATOM 1285 O O . SER A 1 162 ? 24.170 11.708 -10.847 1.00 87.19 162 SER A O 1
ATOM 1287 N N . GLU A 1 163 ? 25.256 13.624 -11.325 1.00 87.00 163 GLU A N 1
ATOM 1288 C CA . GLU A 1 163 ? 26.488 13.261 -10.614 1.00 87.00 163 GLU A CA 1
ATOM 1289 C C . GLU A 1 163 ? 26.150 12.784 -9.190 1.00 87.00 163 GLU A C 1
ATOM 1291 O O . GLU A 1 163 ? 25.563 13.515 -8.390 1.00 87.00 163 GLU A O 1
ATOM 1296 N N . ASN A 1 164 ? 26.442 11.511 -8.915 1.00 86.38 164 ASN A N 1
ATOM 1297 C CA . ASN A 1 164 ? 26.195 10.810 -7.651 1.00 86.38 164 ASN A CA 1
ATOM 1298 C C . ASN A 1 164 ? 24.735 10.709 -7.174 1.00 86.38 164 ASN A C 1
ATOM 1300 O O . ASN A 1 164 ? 24.496 10.441 -5.994 1.00 86.38 164 ASN A O 1
ATOM 1304 N N . ARG A 1 165 ? 23.742 10.864 -8.058 1.00 88.12 165 ARG A N 1
ATOM 1305 C CA . ARG A 1 165 ? 22.330 10.686 -7.692 1.00 88.12 165 ARG A CA 1
ATOM 1306 C C . ARG A 1 165 ? 21.661 9.640 -8.565 1.00 88.12 165 ARG A C 1
ATOM 1308 O O . ARG A 1 165 ? 21.508 9.829 -9.768 1.00 88.12 165 ARG A O 1
ATOM 1315 N N . MET A 1 166 ? 21.199 8.578 -7.918 1.00 89.06 166 MET A N 1
ATOM 1316 C CA . MET A 1 166 ? 20.314 7.589 -8.526 1.00 89.06 166 MET A CA 1
ATOM 1317 C C . MET A 1 166 ? 18.864 8.082 -8.471 1.00 89.06 166 MET A C 1
ATOM 1319 O O . MET A 1 166 ? 18.461 8.705 -7.485 1.00 89.06 166 MET A O 1
ATOM 1323 N N . GLY A 1 167 ? 18.091 7.810 -9.515 1.00 90.25 167 GLY A N 1
ATOM 1324 C CA . GLY A 1 167 ? 16.689 8.193 -9.638 1.00 90.25 167 GLY A CA 1
ATOM 1325 C C . GLY A 1 167 ? 15.905 7.211 -10.503 1.00 90.25 167 GLY A C 1
ATOM 1326 O O . GLY A 1 167 ? 16.458 6.232 -10.997 1.00 90.25 167 GLY A O 1
ATOM 1327 N N . ALA A 1 168 ? 14.613 7.485 -10.676 1.00 91.94 168 ALA A N 1
ATOM 1328 C CA . ALA A 1 168 ? 13.736 6.652 -11.490 1.00 91.94 168 ALA A CA 1
ATOM 1329 C C . ALA A 1 168 ? 14.199 6.606 -12.964 1.00 91.94 168 ALA A C 1
ATOM 1331 O O . ALA A 1 168 ? 14.621 7.641 -13.498 1.00 91.94 168 ALA A O 1
ATOM 1332 N N . PRO A 1 169 ? 14.064 5.450 -13.644 1.00 92.06 169 PRO A N 1
ATOM 1333 C CA . PRO A 1 169 ? 14.379 5.296 -15.068 1.00 92.06 169 PRO A CA 1
ATOM 1334 C C . PRO A 1 169 ? 13.358 5.976 -15.988 1.00 92.06 169 PRO A C 1
ATOM 1336 O O . PRO A 1 169 ? 13.540 6.026 -17.205 1.00 92.06 169 PRO A O 1
ATOM 1339 N N . PHE A 1 170 ? 12.301 6.542 -15.417 1.00 90.50 170 PHE A N 1
ATOM 1340 C CA . PHE A 1 170 ? 11.289 7.333 -16.095 1.00 90.50 170 PHE A CA 1
ATOM 1341 C C . PHE A 1 170 ? 10.994 8.596 -15.286 1.00 90.50 170 PHE A C 1
ATOM 1343 O O . PHE A 1 170 ? 11.101 8.614 -14.059 1.00 90.50 170 PHE A O 1
ATOM 1350 N N . ASP A 1 171 ? 10.617 9.659 -15.984 1.00 87.00 171 ASP A N 1
ATOM 1351 C CA . ASP A 1 171 ? 9.961 10.819 -15.395 1.00 87.00 171 ASP A CA 1
ATOM 1352 C C . ASP A 1 171 ? 8.549 10.942 -15.944 1.00 87.00 171 ASP A C 1
ATOM 1354 O O . ASP A 1 171 ? 8.275 10.545 -17.077 1.00 87.00 171 ASP A O 1
ATOM 1358 N N . ILE A 1 172 ? 7.646 11.487 -15.141 1.00 80.69 172 ILE A N 1
ATOM 1359 C CA . ILE A 1 172 ? 6.252 11.623 -15.516 1.00 80.69 172 ILE A CA 1
ATOM 1360 C C . ILE A 1 172 ? 5.842 13.077 -15.358 1.00 80.69 172 ILE A C 1
ATOM 1362 O O . ILE A 1 172 ? 5.482 13.543 -14.278 1.00 80.69 172 ILE A O 1
ATOM 1366 N N . THR A 1 173 ? 5.880 13.792 -16.478 1.00 75.06 173 THR A N 1
ATOM 1367 C CA . THR A 1 173 ? 5.594 15.225 -16.532 1.00 75.06 173 THR A CA 1
ATOM 1368 C C . THR A 1 173 ? 4.372 15.463 -17.408 1.00 75.06 173 THR A C 1
ATOM 1370 O O . THR A 1 173 ? 4.336 15.066 -18.570 1.00 75.06 173 THR A O 1
ATOM 1373 N N . MET A 1 174 ? 3.338 16.106 -16.851 1.00 68.44 174 MET A N 1
ATOM 1374 C CA . MET A 1 174 ? 2.110 16.484 -17.579 1.00 68.44 174 MET A CA 1
ATOM 1375 C C . MET A 1 174 ? 1.461 15.322 -18.363 1.00 68.44 174 MET A C 1
ATOM 1377 O O . MET A 1 174 ? 0.972 15.499 -19.477 1.00 68.44 174 MET A O 1
ATOM 1381 N N . GLY A 1 175 ? 1.484 14.111 -17.799 1.00 69.62 175 GLY A N 1
ATOM 1382 C CA . GLY A 1 175 ? 0.898 12.919 -18.422 1.00 69.62 175 GLY A CA 1
ATOM 1383 C C . GLY A 1 175 ? 1.744 12.279 -19.529 1.00 69.62 175 GLY A C 1
ATOM 1384 O O . GLY A 1 175 ? 1.291 11.312 -20.140 1.00 69.62 175 GLY A O 1
ATOM 1385 N N . ARG A 1 176 ? 2.962 12.775 -19.778 1.00 80.06 176 ARG A N 1
ATOM 1386 C CA . ARG A 1 176 ? 3.950 12.144 -20.660 1.00 80.06 176 ARG A CA 1
ATOM 1387 C C . ARG A 1 176 ? 4.990 11.400 -19.836 1.00 80.06 176 ARG A C 1
ATOM 1389 O O . ARG A 1 176 ? 5.436 11.903 -18.808 1.00 80.06 176 ARG A O 1
ATOM 1396 N N . ILE A 1 177 ? 5.367 10.222 -20.322 1.00 86.31 177 ILE A N 1
ATOM 1397 C CA . ILE A 1 177 ? 6.455 9.422 -19.765 1.00 86.31 177 ILE A CA 1
ATOM 1398 C C . ILE A 1 177 ? 7.724 9.799 -20.529 1.00 86.31 177 ILE A C 1
ATOM 1400 O O . ILE A 1 177 ? 7.822 9.573 -21.736 1.00 86.31 177 ILE A O 1
ATOM 1404 N N . GLU A 1 178 ? 8.686 10.390 -19.836 1.00 88.38 178 GLU A N 1
ATOM 1405 C CA . GLU A 1 178 ? 10.016 10.673 -20.361 1.00 88.38 178 GLU A CA 1
ATOM 1406 C C . GLU A 1 178 ? 10.970 9.565 -19.926 1.00 88.38 178 GLU A C 1
ATOM 1408 O O . GLU A 1 178 ? 11.145 9.297 -18.738 1.00 88.38 178 GLU A O 1
ATOM 1413 N N . ARG A 1 179 ? 11.603 8.907 -20.894 1.00 90.38 179 ARG A N 1
ATOM 1414 C CA . ARG A 1 179 ? 12.552 7.828 -20.621 1.00 90.38 179 ARG A CA 1
ATOM 1415 C C . ARG A 1 179 ? 13.901 8.400 -20.180 1.00 90.38 179 ARG A C 1
ATOM 1417 O O . ARG A 1 179 ? 14.498 9.190 -20.905 1.00 90.38 179 ARG A O 1
ATOM 1424 N N . ARG A 1 180 ? 14.398 7.955 -19.024 1.00 90.12 180 ARG A N 1
ATOM 1425 C CA . ARG A 1 180 ? 15.755 8.227 -18.507 1.00 90.12 180 ARG A CA 1
ATOM 1426 C C . ARG A 1 180 ? 16.663 6.996 -18.547 1.00 90.12 180 ARG A C 1
ATOM 1428 O O . ARG A 1 180 ? 17.877 7.150 -18.593 1.00 90.12 180 ARG A O 1
ATOM 1435 N N . GLY A 1 181 ? 16.083 5.801 -18.575 1.00 89.19 181 GLY A N 1
ATOM 1436 C CA . GLY A 1 181 ? 16.775 4.539 -18.817 1.00 89.19 181 GLY A CA 1
ATOM 1437 C C . GLY A 1 181 ? 15.801 3.415 -19.142 1.00 89.19 181 GLY A C 1
ATOM 1438 O O . GLY A 1 181 ? 14.721 3.669 -19.678 1.00 89.19 181 GLY A O 1
ATOM 1439 N N . ASP A 1 182 ? 16.192 2.176 -18.874 1.00 89.31 182 ASP A N 1
ATOM 1440 C CA . ASP A 1 182 ? 15.378 1.010 -19.209 1.00 89.31 182 ASP A CA 1
ATOM 1441 C C . ASP A 1 182 ? 14.259 0.806 -18.186 1.00 89.31 182 ASP A C 1
ATOM 1443 O O . ASP A 1 182 ? 14.467 0.886 -16.976 1.00 89.31 182 ASP A O 1
ATOM 1447 N N . TYR A 1 183 ? 13.050 0.581 -18.694 1.00 91.19 183 TYR A N 1
ATOM 1448 C CA . TYR A 1 183 ? 11.879 0.237 -17.902 1.00 91.19 183 TYR A CA 1
ATOM 1449 C C . TYR A 1 183 ? 10.960 -0.678 -18.711 1.00 91.19 183 TYR A C 1
ATOM 1451 O O . TYR A 1 183 ? 10.995 -0.691 -19.943 1.00 91.19 183 TYR A O 1
ATOM 1459 N N . HIS A 1 184 ? 10.122 -1.406 -17.991 1.00 89.06 184 HIS A N 1
ATOM 1460 C CA . HIS A 1 184 ? 9.080 -2.279 -18.496 1.00 89.06 184 HIS A CA 1
ATOM 1461 C C . HIS A 1 184 ? 7.727 -1.634 -18.207 1.00 89.06 184 HIS A C 1
ATOM 1463 O O . HIS A 1 184 ? 7.509 -1.107 -17.114 1.00 89.06 184 HIS A O 1
ATOM 1469 N N . GLU A 1 185 ? 6.827 -1.669 -19.181 1.00 91.44 185 GLU A N 1
ATOM 1470 C CA . GLU A 1 185 ? 5.402 -1.465 -18.935 1.00 91.44 185 GLU A CA 1
ATOM 1471 C C . GLU A 1 185 ? 4.805 -2.846 -18.662 1.00 91.44 185 GLU A C 1
ATOM 1473 O O . GLU A 1 185 ? 4.990 -3.760 -19.463 1.00 91.44 185 GLU A O 1
ATOM 1478 N N . LEU A 1 186 ? 4.200 -3.019 -17.488 1.00 91.31 186 LEU A N 1
ATOM 1479 C CA . LEU A 1 186 ? 3.622 -4.290 -17.063 1.00 91.31 186 LEU A CA 1
ATOM 1480 C C . LEU A 1 186 ? 2.149 -4.328 -17.468 1.00 91.31 186 LEU A C 1
ATOM 1482 O O . LEU A 1 186 ? 1.417 -3.368 -17.211 1.00 91.31 186 LEU A O 1
ATOM 1486 N N . ASP A 1 187 ? 1.720 -5.444 -18.054 1.00 89.62 187 ASP A N 1
ATOM 1487 C CA . ASP A 1 187 ? 0.317 -5.667 -18.396 1.00 89.62 187 ASP A CA 1
ATOM 1488 C C . ASP A 1 187 ? -0.521 -5.775 -17.117 1.00 89.62 187 ASP A C 1
ATOM 1490 O O . ASP A 1 187 ? -0.244 -6.598 -16.241 1.00 89.62 187 ASP A O 1
ATOM 1494 N N . VAL A 1 188 ? -1.538 -4.917 -16.995 1.00 89.31 188 VAL A N 1
ATOM 1495 C CA . VAL A 1 188 ? -2.457 -4.937 -15.852 1.00 89.31 188 VAL A CA 1
ATOM 1496 C C . VAL A 1 188 ? -3.449 -6.098 -16.024 1.00 89.31 188 VAL A C 1
ATOM 1498 O O . VAL A 1 188 ? -4.120 -6.143 -17.059 1.00 89.31 188 VAL A O 1
ATOM 1501 N N . PRO A 1 189 ? -3.544 -7.026 -15.051 1.00 86.69 189 PRO A N 1
ATOM 1502 C CA . PRO A 1 189 ? -4.436 -8.183 -15.109 1.00 86.69 189 PRO A CA 1
ATOM 1503 C C . PRO A 1 189 ? -5.904 -7.868 -14.788 1.00 86.69 189 PRO A C 1
ATOM 1505 O O . PRO A 1 189 ? -6.185 -6.968 -13.953 1.00 86.69 189 PRO A O 1
#

pLDDT: mean 82.5, std 16.83, range [33.72, 95.62]

Organism: NCBI:txid2609175

Radius of gyration: 21.34 Å; chains: 1; bounding box: 45×63×50 Å